Protein AF-A0A0Q0VGN4-F1 (afdb_monomer_lite)

Foldseek 3Di:
DDDPPPPCDPVNVVVVCVVVVVVVVVVVVVVVVQLVVLVVQLVLLAAKWKDKDDALDDDPPKDKTKMKIWGWHDADSQQKTKDKMWIWIKIWDDDPNDIDIDIPDTDMWIKIKGKGDDDDDDDDADLPDQVRFDKIKIKMFTFPDDPDPPPDDDRLVGGQFMWIWIARRSPQKIKTATDDGSHPVPSRDDRIDMIHGADPDPPGNCVVCCVVTVVPPD

Sequence (218 aa):
MTMCNLNISLEDISNTISICTPFILLIWFYYSQKQSLSKIYYNQIDGIYAGYTIPTTPEEGRFTKAGMIFNVRDTDDNGYFKGELEYVEIRHWTNNHQIYSERIIEAQYMFLGNVRFELSLDKTRHPFKQGENRVYTGILSIVDRLDFQFEEFKIEDYSSAEYKITHFREMQVMKFELIKKHRPEFALLPNSFTLYKSIGFDFEPYTSVKSDLFPNLS

pLDDT: mean 80.62, std 12.6, range [37.66, 95.75]

Secondary structure (DSSP, 8-state):
---------HHHHHHHHHHHHHHHHHHHHHHHHHHHHHHHHHTTT-EEEEEEE--SSPPTTSEEEEEEEEEEEEE-TTSEEEEEEEEEEEEEEEETTEEEEEEEEEEEEEEEEEE----PPP----TT-GGGS-EEEEEEEEES-S---TTT--GGGTEEEEEEEEEETTTTEEEEEEEEES-TT-TTS-SEEEEEE--SSSS-HHHHHHHHH-TT--

Structure (mmCIF, N/CA/C/O backbone):
data_AF-A0A0Q0VGN4-F1
#
_entry.id   AF-A0A0Q0VGN4-F1
#
loop_
_atom_site.group_PDB
_atom_site.id
_atom_site.type_symbol
_atom_site.label_atom_id
_atom_site.label_alt_id
_atom_site.label_comp_id
_atom_site.label_asym_id
_atom_site.label_entity_id
_atom_site.label_seq_id
_atom_site.pdbx_PDB_ins_code
_atom_site.Cartn_x
_atom_site.Cartn_y
_atom_site.Cartn_z
_atom_site.occupancy
_atom_site.B_iso_or_equiv
_atom_site.auth_seq_id
_atom_site.auth_comp_id
_atom_site.auth_asym_id
_atom_site.auth_atom_id
_atom_site.pdbx_PDB_model_num
ATOM 1 N N . MET A 1 1 ? 9.856 14.069 -67.058 1.00 40.16 1 MET A N 1
ATOM 2 C CA . MET A 1 1 ? 9.663 13.297 -65.813 1.00 40.16 1 MET A CA 1
ATOM 3 C C . MET A 1 1 ? 10.767 12.260 -65.734 1.00 40.16 1 MET A C 1
ATOM 5 O O . MET A 1 1 ? 10.665 11.212 -66.353 1.00 40.16 1 MET A O 1
ATOM 9 N N . THR A 1 2 ? 11.866 12.587 -65.068 1.00 38.72 2 THR A N 1
ATOM 10 C CA . THR A 1 2 ? 12.924 11.626 -64.752 1.00 38.72 2 THR A CA 1
ATOM 11 C C . THR A 1 2 ? 12.486 10.853 -63.513 1.00 38.72 2 THR A C 1
ATOM 13 O O . THR A 1 2 ? 12.461 11.405 -62.417 1.00 38.72 2 THR A O 1
ATOM 16 N N . MET A 1 3 ? 12.088 9.590 -63.687 1.00 48.53 3 MET A N 1
ATOM 17 C CA . MET A 1 3 ? 12.052 8.654 -62.566 1.00 48.53 3 MET A CA 1
ATOM 18 C C . MET A 1 3 ? 13.501 8.388 -62.154 1.00 48.53 3 MET A C 1
ATOM 20 O O . MET A 1 3 ? 14.257 7.780 -62.910 1.00 48.53 3 MET A O 1
ATOM 24 N N . CYS A 1 4 ? 13.897 8.854 -60.971 1.00 51.84 4 CYS A N 1
ATOM 25 C CA . CYS A 1 4 ? 15.071 8.311 -60.301 1.00 51.84 4 CYS A CA 1
ATOM 26 C C . CYS A 1 4 ? 14.773 6.848 -59.958 1.00 51.84 4 CYS A C 1
ATOM 28 O O . CYS A 1 4 ? 14.075 6.572 -58.985 1.00 51.84 4 CYS A O 1
ATOM 30 N N . ASN A 1 5 ? 15.296 5.913 -60.752 1.00 52.03 5 ASN A N 1
ATOM 31 C CA . ASN A 1 5 ? 15.430 4.532 -60.308 1.00 52.03 5 ASN A CA 1
ATOM 32 C C . ASN A 1 5 ? 16.500 4.514 -59.213 1.00 52.03 5 ASN A C 1
ATOM 34 O O . ASN A 1 5 ? 17.695 4.599 -59.494 1.00 52.03 5 ASN A O 1
ATOM 38 N N . LEU A 1 6 ? 16.054 4.455 -57.960 1.00 56.75 6 LEU A N 1
ATOM 39 C CA . LEU A 1 6 ? 16.889 4.114 -56.815 1.00 56.75 6 LEU A CA 1
ATOM 40 C C . LEU A 1 6 ? 17.375 2.670 -57.008 1.00 56.75 6 LEU A C 1
ATOM 42 O O . LEU A 1 6 ? 16.715 1.718 -56.599 1.00 56.75 6 LEU A O 1
ATOM 46 N N . ASN A 1 7 ? 18.518 2.504 -57.673 1.00 64.38 7 ASN A N 1
ATOM 47 C CA . ASN A 1 7 ? 19.247 1.242 -57.676 1.00 64.38 7 ASN A CA 1
ATOM 48 C C . ASN A 1 7 ? 19.927 1.099 -56.313 1.00 64.38 7 ASN A C 1
ATOM 50 O O . ASN A 1 7 ? 21.068 1.513 -56.136 1.00 64.38 7 ASN A O 1
ATOM 54 N N . ILE A 1 8 ? 19.192 0.555 -55.345 1.00 73.69 8 ILE A N 1
ATOM 55 C CA . ILE A 1 8 ? 19.746 0.160 -54.050 1.00 73.69 8 ILE A CA 1
ATOM 56 C C . ILE A 1 8 ? 20.687 -1.020 -54.306 1.00 73.69 8 ILE A C 1
ATOM 58 O O . ILE A 1 8 ? 20.250 -2.073 -54.779 1.00 73.69 8 ILE A O 1
ATOM 62 N N . SER A 1 9 ? 21.977 -0.843 -54.029 1.00 80.25 9 SER A N 1
ATOM 63 C CA . SER A 1 9 ? 22.953 -1.921 -54.164 1.00 80.25 9 SER A CA 1
ATOM 64 C C . SER A 1 9 ? 22.901 -2.866 -52.955 1.00 80.25 9 SER A C 1
ATOM 66 O O . SER A 1 9 ? 22.439 -2.510 -51.870 1.00 80.25 9 SER A O 1
ATOM 68 N N . LEU A 1 10 ? 23.403 -4.093 -53.122 1.00 77.25 10 LEU A N 1
ATOM 69 C CA . LEU A 1 10 ? 23.583 -5.040 -52.010 1.00 77.25 10 LEU A CA 1
ATOM 70 C C . LEU A 1 10 ? 24.479 -4.467 -50.898 1.00 77.25 10 LEU A C 1
ATOM 72 O O . LEU A 1 10 ? 24.278 -4.774 -49.723 1.00 77.25 10 LEU A O 1
ATOM 76 N N . GLU A 1 11 ? 25.435 -3.613 -51.264 1.00 82.19 11 GLU A N 1
ATOM 77 C CA . GLU A 1 11 ? 26.325 -2.918 -50.334 1.00 82.19 11 GLU A CA 1
ATOM 78 C C . GLU A 1 11 ? 25.555 -1.920 -49.456 1.00 82.19 11 GLU A C 1
ATOM 80 O O . GLU A 1 11 ? 25.730 -1.912 -48.237 1.00 82.19 11 GLU A O 1
ATOM 85 N N . ASP A 1 12 ? 24.620 -1.163 -50.039 1.00 82.50 12 ASP A N 1
ATOM 86 C CA . ASP A 1 12 ? 23.775 -0.212 -49.302 1.00 82.50 12 ASP A CA 1
ATOM 87 C C . ASP A 1 12 ? 22.878 -0.919 -48.273 1.00 82.50 12 ASP A C 1
ATOM 89 O O . ASP A 1 12 ? 22.717 -0.452 -47.140 1.00 82.50 12 ASP A O 1
ATOM 93 N N . ILE A 1 13 ? 22.332 -2.086 -48.635 1.00 82.94 13 ILE A N 1
ATOM 94 C CA . ILE A 1 13 ? 21.527 -2.922 -47.729 1.00 82.94 13 ILE A CA 1
ATOM 95 C C . ILE A 1 13 ? 22.400 -3.461 -46.589 1.00 82.94 13 ILE A C 1
ATOM 97 O O . ILE A 1 13 ? 22.009 -3.376 -45.424 1.00 82.94 13 ILE A O 1
ATOM 101 N N . SER A 1 14 ? 23.594 -3.972 -46.903 1.00 84.69 14 SER A N 1
ATOM 102 C CA . SER A 1 14 ? 24.541 -4.500 -45.912 1.00 84.69 14 SER A CA 1
ATOM 103 C C . SER A 1 14 ? 24.994 -3.428 -44.914 1.00 84.69 14 SER A C 1
ATOM 105 O O . SER A 1 14 ? 25.011 -3.670 -43.703 1.00 84.69 14 SER A O 1
ATOM 107 N N . ASN A 1 15 ? 25.303 -2.223 -45.398 1.00 85.12 15 ASN A N 1
ATOM 108 C CA . ASN A 1 15 ? 25.670 -1.083 -44.556 1.00 85.12 15 ASN A CA 1
ATOM 109 C C . ASN A 1 15 ? 24.501 -0.648 -43.663 1.00 85.12 15 ASN A C 1
ATOM 111 O O . ASN A 1 15 ? 24.689 -0.417 -42.468 1.00 85.12 15 ASN A O 1
ATOM 115 N N . THR A 1 16 ? 23.282 -0.617 -44.207 1.00 85.88 16 THR A N 1
ATOM 116 C CA . THR A 1 16 ? 22.074 -0.289 -43.435 1.00 85.88 16 THR A CA 1
ATOM 117 C C . THR A 1 16 ? 21.826 -1.310 -42.328 1.00 85.88 16 THR A C 1
ATOM 119 O O . THR A 1 16 ? 21.614 -0.919 -41.184 1.00 85.88 16 THR A O 1
ATOM 122 N N . ILE A 1 17 ? 21.922 -2.612 -42.620 1.00 87.62 17 ILE A N 1
ATOM 123 C CA . ILE A 1 17 ? 21.801 -3.668 -41.602 1.00 87.62 17 ILE A CA 1
ATOM 124 C C . ILE A 1 17 ? 22.892 -3.501 -40.539 1.00 87.62 17 ILE A C 1
ATOM 126 O O . ILE A 1 17 ? 22.581 -3.478 -39.353 1.00 87.62 17 ILE A O 1
ATOM 130 N N . SER A 1 18 ? 24.145 -3.291 -40.946 1.00 85.12 18 SER A N 1
ATOM 131 C CA . SER A 1 18 ? 25.280 -3.140 -40.023 1.00 85.12 18 SER A CA 1
ATOM 132 C C . SER A 1 18 ? 25.127 -1.954 -39.064 1.00 85.12 18 SER A C 1
ATOM 134 O O . SER A 1 18 ? 25.585 -2.032 -37.925 1.00 85.12 18 SER A O 1
ATOM 136 N N . ILE A 1 19 ? 24.456 -0.878 -39.490 1.00 87.38 19 ILE A N 1
ATOM 137 C CA . ILE A 1 19 ? 24.137 0.278 -38.640 1.00 87.38 19 ILE A CA 1
ATOM 138 C C . ILE A 1 19 ? 22.877 0.013 -37.807 1.00 87.38 19 ILE A C 1
ATOM 140 O O . ILE A 1 19 ? 22.871 0.275 -36.608 1.00 87.38 19 ILE A O 1
ATOM 144 N N . CYS A 1 20 ? 21.807 -0.521 -38.398 1.00 89.81 20 CYS A N 1
ATOM 145 C CA . CYS A 1 20 ? 20.538 -0.745 -37.703 1.00 89.81 20 CYS A CA 1
ATOM 146 C C . CYS A 1 20 ? 20.636 -1.825 -36.620 1.00 89.81 20 CYS A C 1
ATOM 148 O O . CYS A 1 20 ? 20.019 -1.679 -35.566 1.00 89.81 20 CYS A O 1
ATOM 150 N N . THR A 1 21 ? 21.413 -2.886 -36.838 1.00 90.25 21 THR A N 1
ATOM 151 C CA . THR A 1 21 ? 21.571 -3.991 -35.884 1.00 90.25 21 THR A CA 1
ATOM 152 C C . THR A 1 21 ? 22.024 -3.525 -34.493 1.00 90.25 21 THR A C 1
ATOM 154 O O . THR A 1 21 ? 21.330 -3.860 -33.533 1.00 90.25 21 THR A O 1
ATOM 157 N N . PRO A 1 22 ? 23.105 -2.738 -34.313 1.00 90.31 22 PRO A N 1
ATOM 158 C CA . PRO A 1 22 ? 23.495 -2.259 -32.988 1.00 90.31 22 PRO A CA 1
ATOM 159 C C . PRO A 1 22 ? 22.445 -1.342 -32.347 1.00 90.31 22 PRO A C 1
ATOM 161 O O . PRO A 1 22 ? 22.243 -1.435 -31.139 1.00 90.31 22 PRO A O 1
ATOM 164 N N . PHE A 1 23 ? 21.717 -0.522 -33.116 1.00 88.81 23 PHE A N 1
ATOM 165 C CA . PHE A 1 23 ? 20.607 0.272 -32.567 1.00 88.81 23 PHE A CA 1
ATOM 166 C C . PHE A 1 23 ? 19.454 -0.606 -32.072 1.00 88.81 23 PHE A C 1
ATOM 168 O O . PHE A 1 23 ? 18.962 -0.405 -30.962 1.00 88.81 23 PHE A O 1
ATOM 175 N N . ILE A 1 24 ? 19.050 -1.607 -32.858 1.00 88.38 24 ILE A N 1
ATOM 176 C CA . ILE A 1 24 ? 18.007 -2.565 -32.471 1.00 88.38 24 ILE A CA 1
ATOM 177 C C . ILE A 1 24 ? 18.444 -3.348 -31.231 1.00 88.38 24 ILE A C 1
ATOM 179 O O . ILE A 1 24 ? 17.652 -3.505 -30.305 1.00 88.38 24 ILE A O 1
ATOM 183 N N . LEU A 1 25 ? 19.703 -3.789 -31.175 1.00 90.06 25 LEU A N 1
ATOM 184 C CA . LEU A 1 25 ? 20.251 -4.484 -30.012 1.00 90.06 25 LEU A CA 1
ATOM 185 C C . LEU A 1 25 ? 20.279 -3.582 -28.777 1.00 90.06 25 LEU A C 1
ATOM 187 O O . LEU A 1 25 ? 19.875 -4.033 -27.713 1.00 90.06 25 LEU A O 1
ATOM 191 N N . LEU A 1 26 ? 20.689 -2.315 -28.895 1.00 88.56 26 LEU A N 1
ATOM 192 C CA . LEU A 1 26 ? 20.662 -1.358 -27.781 1.00 88.56 26 LEU A CA 1
ATOM 193 C C . LEU A 1 26 ? 19.245 -1.164 -27.234 1.00 88.56 26 LEU A C 1
ATOM 195 O O . LEU A 1 26 ? 19.041 -1.219 -26.021 1.00 88.56 26 LEU A O 1
ATOM 199 N N . ILE A 1 27 ? 18.266 -0.988 -28.125 1.00 85.56 27 ILE A N 1
ATOM 200 C CA . ILE A 1 27 ? 16.851 -0.882 -27.760 1.00 85.56 27 ILE A CA 1
ATOM 201 C C . ILE A 1 27 ? 16.397 -2.169 -27.062 1.00 85.56 27 ILE A C 1
ATOM 203 O O . ILE A 1 27 ? 15.825 -2.116 -25.973 1.00 85.56 27 ILE A O 1
ATOM 207 N N . TRP A 1 28 ? 16.693 -3.329 -27.647 1.00 87.31 28 TRP A N 1
ATOM 208 C CA . TRP A 1 28 ? 16.312 -4.624 -27.094 1.00 87.31 28 TRP A CA 1
ATOM 209 C C . TRP A 1 28 ? 16.940 -4.878 -25.719 1.00 87.31 28 TRP A C 1
ATOM 211 O O . TRP A 1 28 ? 16.227 -5.256 -24.792 1.00 87.31 28 TRP A O 1
ATOM 221 N N . PHE A 1 29 ? 18.234 -4.598 -25.542 1.00 84.69 29 PHE A N 1
ATOM 222 C CA . PHE A 1 29 ? 18.913 -4.712 -24.251 1.00 84.69 29 PHE A CA 1
ATOM 223 C C . PHE A 1 29 ? 18.304 -3.775 -23.208 1.00 84.69 29 PHE A C 1
ATOM 225 O O . PHE A 1 29 ? 18.077 -4.201 -22.077 1.00 84.69 29 PHE A O 1
ATOM 232 N N . TYR A 1 30 ? 17.993 -2.530 -23.580 1.00 82.25 30 TYR A N 1
ATOM 233 C CA . TYR A 1 30 ? 17.343 -1.579 -22.681 1.00 82.25 30 TYR A CA 1
ATOM 234 C C . TYR A 1 30 ? 15.972 -2.086 -22.208 1.00 82.25 30 TYR A C 1
ATOM 236 O O . TYR A 1 30 ? 15.707 -2.117 -21.004 1.00 82.25 30 TYR A O 1
ATOM 244 N N . TYR A 1 31 ? 15.113 -2.537 -23.128 1.00 80.50 31 TYR A N 1
ATOM 245 C CA . TYR A 1 31 ? 13.790 -3.062 -22.775 1.00 80.50 31 TYR A CA 1
ATOM 246 C C . TYR A 1 31 ? 13.867 -4.385 -22.007 1.00 80.50 31 TYR A C 1
ATOM 248 O O . TYR A 1 31 ? 13.141 -4.554 -21.030 1.00 80.50 31 TYR A O 1
ATOM 256 N N . SER A 1 32 ? 14.779 -5.282 -22.385 1.00 79.56 32 SER A N 1
ATOM 257 C CA . SER A 1 32 ? 15.008 -6.555 -21.696 1.00 79.56 32 SER A CA 1
ATOM 258 C C . SER A 1 32 ? 15.479 -6.340 -20.253 1.00 79.56 32 SER A C 1
ATOM 260 O O . SER A 1 32 ? 14.924 -6.924 -19.319 1.00 79.56 32 SER A O 1
ATOM 262 N N . GLN A 1 33 ? 16.439 -5.432 -20.037 1.00 78.50 33 GLN A N 1
ATOM 263 C CA . GLN A 1 33 ? 16.880 -5.069 -18.689 1.00 78.50 33 GLN A CA 1
ATOM 264 C C . GLN A 1 33 ? 15.763 -4.407 -17.889 1.00 78.50 33 GLN A C 1
ATOM 266 O O . GLN A 1 33 ? 15.555 -4.766 -16.730 1.00 78.50 33 GLN A O 1
ATOM 271 N N . LYS A 1 34 ? 15.021 -3.472 -18.496 1.00 78.81 34 LYS A N 1
ATOM 272 C CA . LYS A 1 34 ? 13.894 -2.811 -17.834 1.00 78.81 34 LYS A CA 1
ATOM 273 C C . LYS A 1 34 ? 12.840 -3.823 -17.387 1.00 78.81 34 LYS A C 1
ATOM 275 O O . LYS A 1 34 ? 12.420 -3.744 -16.241 1.00 78.81 34 LYS A O 1
ATOM 280 N N . GLN A 1 35 ? 12.467 -4.769 -18.248 1.00 76.94 35 GLN A N 1
ATOM 281 C CA . GLN A 1 35 ? 11.480 -5.810 -17.950 1.00 76.94 35 GLN A CA 1
ATOM 282 C C . GLN A 1 35 ? 11.951 -6.755 -16.836 1.00 76.94 35 GLN A C 1
ATOM 284 O O . GLN A 1 35 ? 11.193 -7.077 -15.924 1.00 76.94 35 GLN A O 1
ATOM 289 N N . SER A 1 36 ? 13.217 -7.178 -16.875 1.00 77.44 36 SER A N 1
ATOM 290 C CA . SER A 1 36 ? 13.789 -8.027 -15.824 1.00 77.44 36 SER A CA 1
ATOM 291 C C . SER A 1 36 ? 13.819 -7.305 -14.470 1.00 77.44 36 SER A C 1
ATOM 293 O O . SER A 1 36 ? 13.378 -7.838 -13.451 1.00 77.44 36 SER A O 1
ATOM 295 N N . LEU A 1 37 ? 14.269 -6.047 -14.458 1.00 77.50 37 LEU A N 1
ATOM 296 C CA . LEU A 1 37 ? 14.360 -5.245 -13.239 1.00 77.50 37 LEU A CA 1
ATOM 297 C C . LEU A 1 37 ? 12.989 -4.832 -12.692 1.00 77.50 37 LEU A C 1
ATOM 299 O O . LEU A 1 37 ? 12.826 -4.809 -11.470 1.00 77.50 37 LEU A O 1
ATOM 303 N N . SER A 1 38 ? 12.015 -4.538 -13.560 1.00 77.19 38 SER A N 1
ATOM 304 C CA . SER A 1 38 ? 10.645 -4.228 -13.142 1.00 77.19 38 SER A CA 1
ATOM 305 C C . SER A 1 38 ? 9.987 -5.440 -12.501 1.00 77.19 38 SER A C 1
ATOM 307 O O . SER A 1 38 ? 9.430 -5.308 -11.419 1.00 77.19 38 SER A O 1
ATOM 309 N N . LYS A 1 39 ? 10.145 -6.633 -13.084 1.00 78.31 39 LYS A N 1
ATOM 310 C CA . LYS A 1 39 ? 9.634 -7.882 -12.508 1.00 78.31 39 LYS A CA 1
ATOM 311 C C . LYS A 1 39 ? 10.216 -8.164 -11.123 1.00 78.31 39 LYS A C 1
ATOM 313 O O . LYS A 1 39 ? 9.479 -8.422 -10.177 1.00 78.31 39 LYS A O 1
ATOM 318 N N . ILE A 1 40 ? 11.538 -8.040 -10.973 1.00 80.75 40 ILE A N 1
ATOM 319 C CA . ILE A 1 40 ? 12.200 -8.190 -9.665 1.00 80.75 40 ILE A CA 1
ATOM 320 C C . ILE A 1 40 ? 11.658 -7.172 -8.657 1.00 80.75 40 ILE A C 1
ATOM 322 O O . ILE A 1 40 ? 11.529 -7.489 -7.478 1.00 80.75 40 ILE A O 1
ATOM 326 N N . TYR A 1 41 ? 11.374 -5.946 -9.094 1.00 83.50 41 TYR A N 1
ATOM 327 C CA . TYR A 1 41 ? 10.796 -4.921 -8.235 1.00 83.50 41 TYR A CA 1
ATOM 328 C C . TYR A 1 41 ? 9.350 -5.235 -7.832 1.00 83.50 41 TYR A C 1
ATOM 330 O O . TYR A 1 41 ? 9.038 -5.168 -6.646 1.00 83.50 41 TYR A O 1
ATOM 338 N N . TYR A 1 42 ? 8.486 -5.586 -8.781 1.00 86.00 42 TYR A N 1
ATOM 339 C CA . TYR A 1 42 ? 7.072 -5.849 -8.527 1.00 86.00 42 TYR A CA 1
ATOM 340 C C . TYR A 1 42 ? 6.864 -7.064 -7.620 1.00 86.00 42 TYR A C 1
ATOM 342 O O . TYR A 1 42 ? 6.103 -6.970 -6.665 1.00 86.00 42 TYR A O 1
ATOM 350 N N . ASN A 1 43 ? 7.683 -8.110 -7.762 1.00 81.00 43 ASN A N 1
ATOM 351 C CA . ASN A 1 43 ? 7.705 -9.233 -6.816 1.00 81.00 43 ASN A CA 1
ATOM 352 C C . ASN A 1 43 ? 8.044 -8.811 -5.367 1.00 81.00 43 ASN A C 1
ATOM 354 O O . ASN A 1 43 ? 7.802 -9.558 -4.424 1.00 81.00 43 ASN A O 1
ATOM 358 N N . GLN A 1 44 ? 8.657 -7.637 -5.158 1.00 83.38 44 GLN A N 1
ATOM 359 C CA . GLN A 1 44 ? 8.934 -7.102 -3.819 1.00 83.38 44 GLN A CA 1
ATOM 360 C C . GLN A 1 44 ? 7.771 -6.286 -3.244 1.00 83.38 44 GLN A C 1
ATOM 362 O O . GLN A 1 44 ? 7.849 -5.906 -2.076 1.00 83.38 44 GLN A O 1
ATOM 367 N N . ILE A 1 45 ? 6.720 -6.008 -4.014 1.00 87.81 45 ILE A N 1
ATOM 368 C CA . ILE A 1 45 ? 5.487 -5.376 -3.524 1.00 87.81 45 ILE A CA 1
ATOM 369 C C . ILE A 1 45 ? 4.604 -6.415 -2.826 1.00 87.81 45 ILE A C 1
ATOM 371 O O . ILE A 1 45 ? 3.974 -6.089 -1.828 1.00 87.81 45 ILE A O 1
ATOM 375 N N . ASP A 1 46 ? 4.611 -7.667 -3.280 1.00 89.94 46 ASP A N 1
ATOM 376 C CA . ASP A 1 46 ? 3.777 -8.718 -2.692 1.00 89.94 46 ASP A CA 1
ATOM 377 C C . ASP A 1 46 ? 4.109 -8.971 -1.219 1.00 89.94 46 ASP A C 1
ATOM 379 O O . ASP A 1 46 ? 5.280 -9.011 -0.815 1.00 89.94 46 ASP A O 1
ATOM 383 N N . GLY A 1 47 ? 3.068 -9.159 -0.410 1.00 91.06 47 GLY A N 1
ATOM 384 C CA . GLY A 1 47 ? 3.183 -9.442 1.013 1.00 91.06 47 GLY A CA 1
ATOM 385 C C . GLY A 1 47 ? 2.204 -8.661 1.880 1.00 91.06 47 GLY A C 1
ATOM 386 O O . GLY A 1 47 ? 1.322 -7.940 1.411 1.00 91.06 47 GLY A O 1
ATOM 387 N N . ILE A 1 48 ? 2.383 -8.824 3.188 1.00 92.31 48 ILE A N 1
ATOM 388 C CA . ILE A 1 48 ? 1.533 -8.214 4.205 1.00 92.31 48 ILE A CA 1
ATOM 389 C C . ILE A 1 48 ? 2.184 -6.921 4.682 1.00 92.31 48 ILE A C 1
ATOM 391 O O . ILE A 1 48 ? 3.361 -6.901 5.032 1.00 92.31 48 ILE A O 1
ATOM 395 N N . TYR A 1 49 ? 1.407 -5.853 4.734 1.00 93.69 49 TYR A N 1
ATOM 396 C CA . TYR A 1 49 ? 1.763 -4.568 5.306 1.00 93.69 49 TYR A CA 1
ATOM 397 C C . TYR A 1 49 ? 0.825 -4.280 6.467 1.00 93.69 49 TYR A C 1
ATOM 399 O O . TYR A 1 49 ? -0.356 -4.608 6.414 1.00 93.69 49 TYR A O 1
ATOM 407 N N . ALA A 1 50 ? 1.326 -3.642 7.513 1.00 94.19 50 ALA A N 1
ATOM 408 C CA . ALA A 1 50 ? 0.490 -3.238 8.630 1.00 94.19 50 ALA A CA 1
ATOM 409 C C . ALA A 1 50 ? 0.964 -1.918 9.226 1.00 94.19 50 ALA A C 1
ATOM 411 O O . ALA A 1 50 ? 2.115 -1.505 9.055 1.00 94.19 50 ALA A O 1
ATOM 412 N N . GLY A 1 51 ? 0.063 -1.240 9.920 1.00 93.62 51 GLY A N 1
ATOM 413 C CA . GLY A 1 51 ? 0.385 -0.001 10.607 1.00 93.62 51 GLY A CA 1
ATOM 414 C C . GLY A 1 51 ? -0.766 0.496 11.462 1.00 93.62 51 GLY A C 1
ATOM 415 O O . GLY A 1 51 ? -1.936 0.249 11.168 1.00 93.62 51 GLY A O 1
ATOM 416 N N . TYR A 1 52 ? -0.418 1.220 12.521 1.00 92.06 52 TYR A N 1
ATOM 417 C CA . TYR A 1 52 ? -1.378 2.037 13.248 1.00 92.06 52 TYR A CA 1
ATOM 418 C C . TYR A 1 52 ? -1.681 3.302 12.450 1.00 92.06 52 TYR A C 1
ATOM 420 O O . TYR A 1 52 ? -0.834 3.817 11.716 1.00 92.06 52 TYR A O 1
ATOM 428 N N . THR A 1 53 ? -2.889 3.819 12.613 1.00 91.12 53 THR A N 1
ATOM 429 C CA . THR A 1 53 ? -3.337 5.025 11.921 1.00 91.12 53 THR A CA 1
ATOM 430 C C . THR A 1 53 ? -4.128 5.929 12.855 1.00 91.12 53 THR A C 1
ATOM 432 O O . THR A 1 53 ? -4.462 5.555 13.980 1.00 91.12 53 THR A O 1
ATOM 435 N N . ILE A 1 54 ? -4.404 7.141 12.388 1.00 87.31 54 ILE A N 1
ATOM 436 C CA . ILE A 1 54 ? -5.273 8.076 13.091 1.00 87.31 54 ILE A CA 1
ATOM 437 C C . ILE A 1 54 ? -6.719 7.571 12.934 1.00 87.31 54 ILE A C 1
ATOM 439 O O . ILE A 1 54 ? -7.140 7.327 11.800 1.00 87.31 54 ILE A O 1
ATOM 443 N N . PRO A 1 55 ? -7.474 7.394 14.033 1.00 85.00 55 PRO A N 1
ATOM 444 C CA . PRO A 1 55 ? -8.881 7.010 13.967 1.00 85.00 55 PRO A CA 1
ATOM 445 C C . PRO A 1 55 ? -9.712 8.020 13.169 1.00 85.00 55 PRO A C 1
ATOM 447 O O . PRO A 1 55 ? -9.496 9.230 13.271 1.00 85.00 55 PRO A O 1
ATOM 450 N N . THR A 1 56 ? -10.690 7.534 12.410 1.00 83.62 56 THR A N 1
ATOM 451 C CA . THR A 1 56 ? -11.682 8.369 11.717 1.00 83.62 56 THR A CA 1
ATOM 452 C C . THR A 1 56 ? -12.775 8.871 12.657 1.00 83.62 56 THR A C 1
ATOM 454 O O . THR A 1 56 ? -13.385 9.903 12.376 1.00 83.62 56 THR A O 1
ATOM 457 N N . THR A 1 57 ? -12.966 8.205 13.804 1.00 78.88 57 THR A N 1
ATOM 458 C CA . THR A 1 57 ? -13.940 8.587 14.839 1.00 78.88 57 THR A CA 1
ATOM 459 C C . THR A 1 57 ? -13.281 8.979 16.177 1.00 78.88 57 THR A C 1
ATOM 461 O O . THR A 1 57 ? -13.476 8.315 17.200 1.00 78.88 57 THR A O 1
ATOM 464 N N . PRO A 1 58 ? -12.466 10.054 16.225 1.00 67.81 58 PRO A N 1
ATOM 465 C CA . PRO A 1 58 ? -11.885 10.510 17.484 1.00 67.81 58 PRO A CA 1
ATOM 466 C C . PRO A 1 58 ? -12.984 11.063 18.410 1.00 67.81 58 PRO A C 1
ATOM 468 O O . PRO A 1 58 ? -13.687 12.004 18.053 1.00 67.81 58 PRO A O 1
ATOM 471 N N . GLU A 1 59 ? -13.125 10.492 19.609 1.00 69.25 59 GLU A N 1
ATOM 472 C CA . GLU A 1 59 ? -14.006 11.012 20.666 1.00 69.25 59 GLU A CA 1
ATOM 473 C C . GLU A 1 59 ? -13.182 11.717 21.751 1.00 69.25 59 GLU A C 1
ATOM 475 O O . GLU A 1 59 ? -12.170 11.193 22.220 1.00 69.25 59 GLU A O 1
ATOM 480 N N . GLU A 1 60 ? -13.633 12.892 22.195 1.00 60.88 60 GLU A N 1
ATOM 481 C CA . GLU A 1 60 ? -13.008 13.603 23.314 1.00 60.88 60 GLU A CA 1
ATOM 482 C C . GLU A 1 60 ? -13.136 12.803 24.624 1.00 60.88 60 GLU A C 1
ATOM 484 O O . GLU A 1 60 ? -14.204 12.305 24.979 1.00 60.88 60 GLU A O 1
ATOM 489 N N . GLY A 1 61 ? -12.030 12.676 25.366 1.00 65.19 61 GLY A N 1
ATOM 490 C CA . GLY A 1 61 ? -12.001 12.020 26.680 1.00 65.19 61 GLY A CA 1
ATOM 491 C C . GLY A 1 61 ? -11.933 10.488 26.660 1.00 65.19 61 GLY A C 1
ATOM 492 O O . GLY A 1 61 ? -11.868 9.876 27.728 1.00 65.19 61 GLY A O 1
ATOM 493 N N . ARG A 1 62 ? -11.904 9.854 25.480 1.00 73.31 62 ARG A N 1
ATOM 494 C CA . ARG A 1 62 ? -11.684 8.408 25.321 1.00 73.31 62 ARG A CA 1
ATOM 495 C C . ARG A 1 62 ? -10.469 8.135 24.448 1.00 73.31 62 ARG A C 1
ATOM 497 O O . ARG A 1 62 ? -10.100 8.938 23.598 1.00 73.31 62 ARG A O 1
ATOM 504 N N . PHE A 1 63 ? -9.831 6.992 24.674 1.00 81.62 63 PHE A N 1
ATOM 5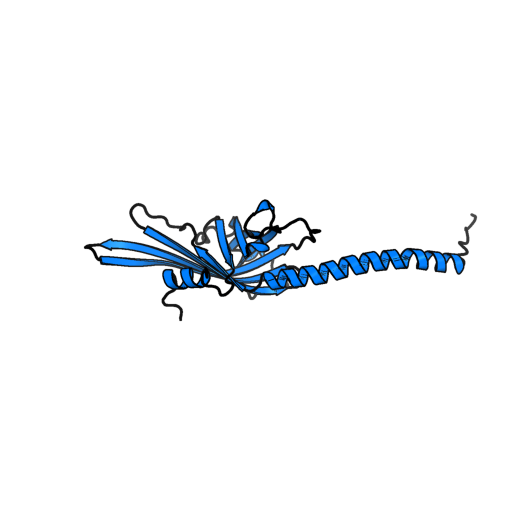05 C CA . PHE A 1 63 ? -8.660 6.595 23.906 1.00 81.62 63 PHE A CA 1
ATOM 506 C C . PHE A 1 63 ? -9.078 5.620 22.805 1.00 81.62 63 PHE A C 1
ATOM 508 O O . PHE A 1 63 ? -9.442 4.480 23.092 1.00 81.62 63 PHE A O 1
ATOM 515 N N . THR A 1 64 ? -9.030 6.069 21.551 1.00 86.25 64 THR A N 1
ATOM 516 C CA . THR A 1 64 ? -9.305 5.231 20.376 1.00 86.25 64 THR A CA 1
ATOM 517 C C . THR A 1 64 ? -7.991 4.836 19.708 1.00 86.25 64 THR A C 1
ATOM 519 O O . THR A 1 64 ? -7.183 5.700 19.363 1.00 86.25 64 THR A O 1
ATOM 522 N N . LYS A 1 65 ? -7.777 3.534 19.501 1.00 88.19 65 LYS A N 1
ATOM 523 C CA . LYS A 1 65 ? -6.705 3.005 18.647 1.00 88.19 65 LYS A CA 1
ATOM 524 C C . LYS A 1 65 ? -7.287 2.600 17.301 1.00 88.19 65 LYS A C 1
ATOM 526 O O . LYS A 1 65 ? -8.365 2.019 17.253 1.00 88.19 65 LYS A O 1
ATOM 531 N N . ALA A 1 66 ? -6.545 2.844 16.229 1.00 91.31 66 ALA A N 1
ATOM 532 C CA . ALA A 1 66 ? -6.902 2.381 14.898 1.00 91.31 66 ALA A CA 1
ATOM 533 C C . ALA A 1 66 ? -5.700 1.729 14.219 1.00 91.31 66 ALA A C 1
ATOM 535 O O . ALA A 1 66 ? -4.554 2.142 14.425 1.00 91.31 66 ALA A O 1
ATOM 536 N N . GLY A 1 67 ? -5.958 0.727 13.389 1.00 92.50 67 GLY A N 1
ATOM 537 C CA . GLY A 1 67 ? -4.904 0.035 12.665 1.00 92.50 67 GLY A CA 1
ATOM 538 C C . GLY A 1 67 ? -5.418 -0.744 11.474 1.00 92.50 67 GLY A C 1
ATOM 539 O O . GLY A 1 67 ? -6.617 -0.965 11.306 1.00 92.50 67 GLY A O 1
ATOM 540 N N . MET A 1 68 ? -4.468 -1.091 10.617 1.00 94.19 68 MET A N 1
ATOM 541 C CA . MET A 1 68 ? -4.717 -1.618 9.288 1.00 94.19 68 MET A CA 1
ATOM 542 C C . MET A 1 68 ? -3.801 -2.790 8.990 1.00 94.19 68 MET A C 1
ATOM 544 O O . MET A 1 68 ? -2.616 -2.755 9.336 1.00 94.19 68 MET A O 1
ATOM 548 N N . ILE A 1 69 ? -4.343 -3.770 8.276 1.00 93.31 69 ILE A N 1
ATOM 549 C CA . ILE A 1 69 ? -3.594 -4.875 7.683 1.00 93.31 69 ILE A CA 1
ATOM 550 C C . ILE A 1 69 ? -3.919 -4.893 6.194 1.00 93.31 69 ILE A C 1
ATOM 552 O O . ILE A 1 69 ? -5.072 -4.994 5.800 1.00 93.31 69 ILE A O 1
ATOM 556 N N . PHE A 1 70 ? -2.896 -4.783 5.363 1.00 93.62 70 PHE A N 1
ATOM 557 C CA . PHE A 1 70 ? -2.990 -4.705 3.915 1.00 93.62 70 PHE A CA 1
ATOM 558 C C . PHE A 1 70 ? -2.218 -5.862 3.305 1.00 93.62 70 PHE A C 1
ATOM 560 O O . P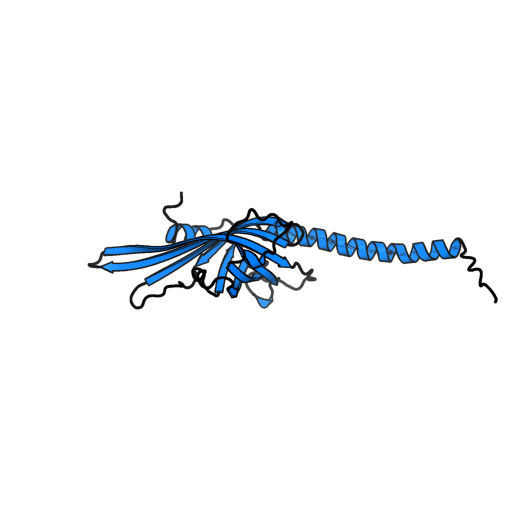HE A 1 70 ? -1.000 -5.946 3.435 1.00 93.62 70 PHE A O 1
ATOM 567 N N . ASN A 1 71 ? -2.924 -6.771 2.654 1.00 92.75 71 ASN A N 1
ATOM 568 C CA . ASN A 1 71 ? -2.351 -7.968 2.070 1.00 92.75 71 ASN A CA 1
ATOM 569 C C . ASN A 1 71 ? -2.355 -7.852 0.547 1.00 92.75 71 ASN A C 1
ATOM 571 O O . ASN A 1 71 ? -3.415 -7.952 -0.072 1.00 92.75 71 ASN A O 1
ATOM 575 N N . VAL A 1 72 ? -1.178 -7.656 -0.049 1.00 91.06 72 VAL A N 1
ATOM 576 C CA . VAL A 1 72 ? -0.984 -7.727 -1.501 1.00 91.06 72 VAL A CA 1
ATOM 577 C C . VAL A 1 72 ? -0.736 -9.179 -1.880 1.00 91.06 72 VAL A C 1
ATOM 579 O O . VAL A 1 72 ? 0.268 -9.765 -1.471 1.00 91.06 72 VAL A O 1
ATOM 582 N N . ARG A 1 73 ? -1.661 -9.753 -2.653 1.00 83.81 73 ARG A N 1
ATOM 583 C CA . ARG A 1 73 ? -1.634 -11.179 -3.006 1.00 83.81 73 ARG A CA 1
ATOM 584 C C . ARG A 1 73 ? -0.878 -11.468 -4.291 1.00 83.81 73 ARG A C 1
ATOM 586 O O . ARG A 1 73 ? -0.272 -12.527 -4.398 1.00 83.81 73 ARG A O 1
ATOM 593 N N . ASP A 1 74 ? -1.012 -10.578 -5.265 1.00 81.06 74 ASP A N 1
ATOM 594 C CA . ASP A 1 74 ? -0.530 -10.785 -6.623 1.00 81.06 74 ASP A CA 1
ATOM 595 C C . ASP A 1 74 ? -0.243 -9.429 -7.273 1.00 81.06 74 ASP A C 1
ATOM 597 O O . ASP A 1 74 ? -1.093 -8.526 -7.217 1.00 81.06 74 ASP A O 1
ATOM 601 N N . THR A 1 75 ? 0.934 -9.315 -7.885 1.00 86.62 75 THR A N 1
ATOM 602 C CA . THR A 1 75 ? 1.374 -8.169 -8.680 1.00 86.62 75 THR A CA 1
ATOM 603 C C . THR A 1 75 ? 1.812 -8.655 -10.059 1.00 86.62 75 THR A C 1
ATOM 605 O O . THR A 1 75 ? 2.647 -9.550 -10.181 1.00 86.62 75 THR A O 1
ATOM 608 N N . ASP A 1 76 ? 1.283 -8.042 -11.116 1.00 85.56 76 ASP A N 1
ATOM 609 C CA . ASP A 1 76 ? 1.649 -8.377 -12.489 1.00 85.56 76 ASP A CA 1
ATOM 610 C C . ASP A 1 76 ? 2.964 -7.707 -12.942 1.00 85.56 76 ASP A C 1
ATOM 612 O O . ASP A 1 76 ? 3.506 -6.796 -12.310 1.00 85.56 76 ASP A O 1
ATOM 616 N N . ASP A 1 77 ? 3.475 -8.129 -14.102 1.00 80.94 77 ASP A N 1
ATOM 617 C CA . ASP A 1 77 ? 4.712 -7.587 -14.685 1.00 80.94 77 ASP A CA 1
ATOM 618 C C . ASP A 1 77 ? 4.593 -6.097 -15.100 1.00 80.94 77 ASP A C 1
ATOM 620 O O . ASP A 1 77 ? 5.602 -5.467 -15.436 1.00 80.94 77 ASP A O 1
ATOM 624 N N . ASN A 1 78 ? 3.386 -5.520 -15.068 1.00 82.12 78 ASN A N 1
ATOM 625 C CA . ASN A 1 78 ? 3.106 -4.118 -15.378 1.00 82.12 78 ASN A CA 1
ATOM 626 C C . ASN A 1 78 ? 2.964 -3.244 -14.118 1.00 82.12 78 ASN A C 1
ATOM 628 O O . ASN A 1 78 ? 2.874 -2.020 -14.246 1.00 82.12 78 ASN A O 1
ATOM 632 N N . GLY A 1 79 ? 3.002 -3.841 -12.924 1.00 83.62 79 GLY A N 1
ATOM 633 C CA . GLY A 1 79 ? 2.881 -3.147 -11.647 1.00 83.62 79 GLY A CA 1
ATOM 634 C C . GLY A 1 79 ? 1.446 -2.945 -11.176 1.00 83.62 79 GLY A C 1
ATOM 635 O O . GLY A 1 79 ? 1.233 -2.144 -10.262 1.00 83.62 79 GLY A O 1
ATOM 636 N N . TYR A 1 80 ? 0.472 -3.631 -11.779 1.00 88.69 80 TYR A N 1
ATOM 637 C CA . TYR A 1 80 ? -0.875 -3.744 -11.232 1.00 88.69 80 TYR A CA 1
ATOM 638 C C . TYR A 1 80 ? -0.895 -4.802 -10.141 1.00 88.69 80 TYR A C 1
ATOM 640 O O . TYR A 1 80 ? -0.369 -5.894 -10.322 1.00 88.69 80 TYR A O 1
ATOM 648 N N . PHE A 1 81 ? -1.538 -4.497 -9.023 1.00 89.31 81 PHE A N 1
ATOM 649 C CA . PHE A 1 81 ? -1.629 -5.413 -7.897 1.00 89.31 81 PHE A CA 1
ATOM 650 C C . PHE A 1 81 ? -2.985 -5.331 -7.226 1.00 89.31 81 PHE A C 1
ATOM 652 O O . PHE A 1 81 ? -3.675 -4.312 -7.285 1.00 89.31 81 PHE A O 1
ATOM 659 N N . LYS A 1 82 ? -3.371 -6.420 -6.571 1.00 89.88 82 LYS A N 1
ATOM 660 C CA . LYS A 1 82 ? -4.662 -6.528 -5.891 1.00 89.88 82 LYS A CA 1
ATOM 661 C C . LYS A 1 82 ? -4.542 -7.269 -4.575 1.00 89.88 82 LYS A C 1
ATOM 663 O O . LYS A 1 82 ? -3.597 -8.027 -4.337 1.00 89.88 82 LYS A O 1
ATOM 668 N N . GLY A 1 83 ? -5.540 -7.072 -3.730 1.00 90.00 83 GLY A N 1
ATOM 669 C CA . GLY A 1 83 ? -5.556 -7.701 -2.428 1.00 90.00 83 GLY A CA 1
ATOM 670 C C . GLY A 1 83 ? -6.663 -7.193 -1.529 1.00 90.00 83 GLY A C 1
ATOM 671 O O . GLY A 1 83 ? -7.679 -6.678 -2.000 1.00 90.00 83 GLY A O 1
ATOM 672 N N . GLU A 1 84 ? -6.442 -7.369 -0.231 1.00 91.31 84 GLU A N 1
ATOM 673 C CA . GLU A 1 84 ? -7.411 -7.057 0.814 1.00 91.31 84 GLU A CA 1
ATOM 674 C C . GLU A 1 84 ? -6.812 -6.128 1.870 1.00 91.31 84 GLU A C 1
ATOM 676 O O . GLU A 1 84 ? -5.648 -6.261 2.251 1.00 91.31 84 GLU A O 1
ATOM 681 N N . LEU A 1 85 ? -7.617 -5.179 2.334 1.00 91.56 85 LEU A N 1
ATOM 682 C CA . LEU A 1 85 ? -7.298 -4.262 3.418 1.00 91.56 85 LEU A CA 1
ATOM 683 C C . LEU A 1 85 ? -8.315 -4.469 4.536 1.00 91.56 85 LEU A C 1
ATOM 685 O O . LEU A 1 85 ? -9.501 -4.227 4.343 1.00 91.56 85 LEU A O 1
ATOM 689 N N . GLU A 1 86 ? -7.848 -4.855 5.709 1.00 91.69 86 GLU A N 1
ATOM 690 C CA . GLU A 1 86 ? -8.636 -4.882 6.933 1.00 91.69 86 GLU A CA 1
ATOM 691 C C . GLU A 1 86 ? -8.362 -3.611 7.739 1.00 91.69 86 GLU A C 1
ATOM 693 O O . GLU A 1 86 ? -7.210 -3.197 7.903 1.00 91.69 86 GLU A O 1
ATOM 698 N N . TYR A 1 87 ? -9.425 -2.994 8.247 1.00 92.25 87 TYR A N 1
ATOM 699 C CA . TYR A 1 87 ? -9.373 -1.802 9.080 1.00 92.25 87 TYR A CA 1
ATOM 700 C C . TYR A 1 87 ? -10.196 -1.989 10.348 1.00 92.25 87 TYR A C 1
ATOM 702 O O . TYR A 1 87 ? -11.364 -2.377 10.281 1.00 92.25 87 TYR A O 1
ATOM 710 N N . VAL A 1 88 ? -9.592 -1.672 11.493 1.00 91.19 88 VAL A N 1
ATOM 711 C CA . VAL A 1 88 ? -10.255 -1.742 12.795 1.00 91.19 88 VAL A CA 1
ATOM 712 C C . VAL A 1 88 ? -9.989 -0.481 13.612 1.00 91.19 88 VAL A C 1
ATOM 714 O O . VAL A 1 88 ? -8.853 -0.007 13.698 1.00 91.19 88 VAL A O 1
ATOM 717 N N . GLU A 1 89 ? -11.040 0.009 14.271 1.00 91.19 89 GLU A N 1
ATOM 718 C CA . GLU A 1 89 ? -10.965 1.006 15.342 1.00 91.19 89 GLU A CA 1
ATOM 719 C C . GLU A 1 89 ? -11.486 0.411 16.656 1.00 91.19 89 GLU A C 1
ATOM 721 O O . GLU A 1 89 ? -12.609 -0.096 16.718 1.00 91.19 89 GLU A O 1
ATOM 726 N N . ILE A 1 90 ? -10.690 0.505 17.723 1.00 88.88 90 ILE A N 1
ATOM 727 C CA . ILE A 1 90 ? -11.051 0.064 19.074 1.00 88.88 90 ILE A CA 1
ATOM 728 C C . ILE A 1 90 ? -11.066 1.257 20.017 1.00 88.88 90 ILE A C 1
ATOM 730 O O . ILE A 1 90 ? -10.104 2.021 20.113 1.00 88.88 90 ILE A O 1
ATOM 734 N N . ARG A 1 91 ? -12.154 1.371 20.768 1.00 88.00 91 ARG A N 1
ATOM 735 C CA . ARG A 1 91 ? -12.323 2.316 21.863 1.00 88.00 91 ARG A CA 1
ATOM 736 C C . ARG A 1 91 ? -11.896 1.684 23.170 1.00 88.00 91 ARG A C 1
ATOM 738 O O . ARG A 1 91 ? -12.364 0.597 23.489 1.00 88.00 91 ARG A O 1
ATOM 745 N N . HIS A 1 92 ? -11.116 2.403 23.966 1.00 84.88 92 HIS A N 1
ATOM 746 C CA . HIS A 1 92 ? -10.821 2.049 25.348 1.00 84.88 92 HIS A CA 1
ATOM 747 C C . HIS A 1 92 ? -11.346 3.119 26.304 1.00 84.88 92 HIS A C 1
ATOM 749 O O . HIS A 1 92 ? -11.161 4.321 26.085 1.00 84.88 92 HIS A O 1
ATOM 755 N N . TRP A 1 93 ? -11.973 2.681 27.394 1.00 85.12 93 TRP A N 1
ATOM 756 C CA . TRP A 1 93 ? -12.338 3.557 28.504 1.00 85.12 93 TRP A CA 1
ATOM 757 C C . TRP A 1 93 ? -12.212 2.829 29.837 1.00 85.12 93 TRP A C 1
ATOM 759 O O . TRP A 1 93 ? -12.308 1.605 29.913 1.00 85.12 93 TRP A O 1
ATOM 769 N N . THR A 1 94 ? -12.017 3.601 30.900 1.00 82.00 94 THR A N 1
ATOM 770 C CA . THR A 1 94 ? -11.952 3.074 32.263 1.00 82.00 94 THR A CA 1
ATOM 771 C C . THR A 1 94 ? -13.226 3.454 33.000 1.00 82.00 94 THR A C 1
ATOM 773 O O . THR A 1 94 ? -13.591 4.628 33.040 1.00 82.00 94 THR A O 1
ATOM 776 N N . ASN A 1 95 ? -13.899 2.478 33.604 1.00 82.69 95 ASN A N 1
ATOM 777 C CA . ASN A 1 95 ? -15.022 2.710 34.509 1.00 82.69 95 ASN A CA 1
ATOM 778 C C . ASN A 1 95 ? -14.791 1.896 35.789 1.00 82.69 95 ASN A C 1
ATOM 780 O O . ASN A 1 95 ? -14.515 0.703 35.713 1.00 82.69 95 ASN A O 1
ATOM 784 N N . ASN A 1 96 ? -14.848 2.536 36.961 1.00 81.38 96 ASN A N 1
ATOM 785 C CA . ASN A 1 96 ? -14.627 1.893 38.265 1.00 81.38 96 ASN A CA 1
ATOM 786 C C . ASN A 1 96 ? -13.353 1.018 38.339 1.00 81.38 96 ASN A C 1
ATOM 788 O O . ASN A 1 96 ? -13.399 -0.106 38.830 1.00 81.38 96 ASN A O 1
ATOM 792 N N . HIS A 1 97 ? -12.213 1.530 37.857 1.00 79.94 97 HIS A N 1
ATOM 793 C CA . HIS A 1 97 ? -10.917 0.820 37.792 1.00 79.94 97 HIS A CA 1
ATOM 794 C C . HIS A 1 97 ? -10.881 -0.428 36.889 1.00 79.94 97 HIS A C 1
ATOM 796 O O . HIS A 1 97 ? -9.875 -1.134 36.863 1.00 79.94 97 HIS A O 1
ATOM 802 N N . GLN A 1 98 ? -11.932 -0.683 36.109 1.00 80.12 98 GLN A N 1
ATOM 803 C CA . GLN A 1 98 ? -11.943 -1.704 35.067 1.00 80.12 98 GLN A CA 1
ATOM 804 C C . GLN A 1 98 ? -11.742 -1.053 33.700 1.00 80.12 98 GLN A C 1
ATOM 806 O O . GLN A 1 98 ? -12.343 -0.018 33.400 1.00 80.12 98 GLN A O 1
ATOM 811 N N . ILE A 1 99 ? -10.881 -1.662 32.884 1.00 81.25 99 ILE A N 1
ATOM 812 C CA . ILE A 1 99 ? -10.627 -1.245 31.505 1.00 81.25 99 ILE A CA 1
ATOM 813 C C . ILE A 1 99 ? -11.611 -1.989 30.610 1.00 81.25 99 ILE A C 1
ATOM 815 O O . ILE A 1 99 ? -11.659 -3.217 30.614 1.00 81.25 99 ILE A O 1
ATOM 819 N N . TYR A 1 100 ? -12.373 -1.229 29.839 1.00 82.06 100 TYR A N 1
ATOM 820 C CA . TYR A 1 100 ? -13.298 -1.727 28.837 1.00 82.06 100 TYR A CA 1
ATOM 821 C C . TYR A 1 100 ? -12.744 -1.429 27.448 1.00 82.06 100 TYR A C 1
ATOM 823 O O . TYR A 1 100 ? -12.073 -0.413 27.237 1.00 82.06 100 TYR A O 1
ATOM 831 N N . SER A 1 101 ? -13.036 -2.318 26.504 1.00 83.62 101 SER A N 1
ATOM 832 C CA . SER A 1 101 ? -12.692 -2.155 25.097 1.00 83.62 101 SER A CA 1
ATOM 833 C C . SER A 1 101 ? -13.865 -2.538 24.203 1.00 83.62 101 SER A C 1
ATOM 835 O O . SER A 1 101 ? -14.461 -3.594 24.408 1.00 83.62 101 SER A O 1
ATOM 837 N N . GLU A 1 102 ? -14.150 -1.731 23.189 1.00 85.94 102 GLU A N 1
ATOM 838 C CA . GLU A 1 102 ? -15.213 -1.975 22.207 1.00 85.94 102 GLU A CA 1
ATOM 839 C C . GLU A 1 102 ? -14.693 -1.717 20.792 1.00 85.94 102 GLU A C 1
ATOM 841 O O . GLU A 1 102 ? -13.972 -0.745 20.565 1.00 85.94 102 GLU A O 1
ATOM 846 N N . ARG A 1 103 ? -15.063 -2.573 19.833 1.00 86.00 103 ARG A N 1
ATOM 847 C CA . ARG A 1 103 ? -14.800 -2.331 18.409 1.00 86.00 103 ARG A CA 1
ATOM 848 C C . ARG A 1 103 ? -15.841 -1.356 17.868 1.00 86.00 103 ARG A C 1
ATOM 850 O O . ARG A 1 103 ? -17.030 -1.651 17.914 1.00 86.00 103 ARG A O 1
ATOM 857 N N . ILE A 1 104 ? -15.385 -0.212 17.365 1.00 86.12 104 ILE A N 1
ATOM 858 C CA . ILE A 1 104 ? -16.246 0.819 16.768 1.00 86.12 104 ILE A CA 1
ATOM 859 C C . ILE A 1 104 ? -16.437 0.533 15.277 1.00 86.12 104 ILE A C 1
ATOM 861 O O . ILE A 1 104 ? -17.545 0.614 14.756 1.00 86.12 104 ILE A O 1
ATOM 865 N N . ILE A 1 105 ? -15.335 0.213 14.597 1.00 87.56 105 ILE A N 1
ATOM 866 C CA . ILE A 1 105 ? -15.295 -0.046 13.161 1.00 87.56 105 ILE A CA 1
ATOM 867 C C . ILE A 1 105 ? -14.537 -1.346 12.947 1.00 87.56 105 ILE A C 1
ATOM 869 O O . ILE A 1 105 ? -13.456 -1.537 13.503 1.00 87.56 105 ILE A O 1
ATOM 873 N N . GLU A 1 106 ? -15.106 -2.213 12.120 1.00 87.94 106 GLU A N 1
ATOM 874 C CA . GLU A 1 106 ? -14.458 -3.396 11.569 1.00 87.94 106 GLU A CA 1
ATOM 875 C C . GLU A 1 106 ? -14.891 -3.493 10.110 1.00 87.94 106 GLU A C 1
ATOM 877 O O . GLU A 1 106 ? -16.078 -3.634 9.809 1.00 87.94 106 GLU A O 1
ATOM 882 N N . ALA A 1 107 ? -13.937 -3.312 9.203 1.00 87.12 107 ALA A N 1
ATOM 883 C CA . ALA A 1 107 ? -14.212 -3.269 7.780 1.00 87.12 107 ALA A CA 1
ATOM 884 C C . ALA A 1 107 ? -13.116 -3.979 6.994 1.00 87.12 107 ALA A C 1
ATOM 886 O O . ALA A 1 107 ? -11.930 -3.862 7.304 1.00 87.12 107 ALA A O 1
ATOM 887 N N . GLN A 1 108 ? -13.529 -4.676 5.943 1.00 88.06 108 GLN A N 1
ATOM 888 C CA . GLN A 1 108 ? -12.640 -5.317 4.988 1.00 88.06 108 GLN A CA 1
ATOM 889 C C . GLN A 1 108 ? -12.929 -4.751 3.601 1.00 88.06 108 GLN A C 1
ATOM 891 O O . GLN A 1 108 ? -14.082 -4.653 3.181 1.00 88.06 108 GLN A O 1
ATOM 896 N N . TYR A 1 109 ? -11.870 -4.380 2.895 1.00 87.88 109 TYR A N 1
ATOM 897 C CA . TYR A 1 109 ? -11.926 -3.799 1.563 1.00 87.88 109 TYR A CA 1
ATOM 898 C C . TYR A 1 109 ? -11.121 -4.639 0.597 1.00 87.88 109 TYR A C 1
ATOM 900 O O . TYR A 1 109 ? -10.081 -5.189 0.955 1.00 87.88 109 TYR A O 1
ATOM 908 N N . MET A 1 110 ? -11.555 -4.653 -0.655 1.00 88.88 110 MET A N 1
ATOM 909 C CA . MET A 1 110 ? -10.722 -5.100 -1.759 1.00 88.88 110 MET A CA 1
ATOM 910 C C . MET A 1 110 ? -10.139 -3.882 -2.463 1.00 88.88 110 MET A C 1
ATOM 912 O O . MET A 1 110 ? -10.764 -2.821 -2.530 1.00 88.88 110 MET A O 1
ATOM 916 N N . PHE A 1 111 ? -8.928 -4.022 -2.986 1.00 88.00 111 PHE A N 1
ATOM 917 C CA . PHE A 1 111 ? -8.271 -2.936 -3.700 1.00 88.00 111 PHE A CA 1
ATOM 918 C C . PHE A 1 111 ? -7.658 -3.405 -5.013 1.00 88.00 111 PHE A C 1
ATOM 920 O O . PHE A 1 111 ? -7.260 -4.564 -5.164 1.00 88.00 111 PHE A O 1
ATOM 927 N N . LEU A 1 112 ? -7.525 -2.452 -5.931 1.00 89.50 112 LEU A N 1
ATOM 928 C CA . LEU A 1 112 ? -6.692 -2.557 -7.119 1.00 89.50 112 LEU A CA 1
ATOM 929 C C . LEU A 1 112 ? -5.728 -1.371 -7.145 1.00 89.50 112 LEU A C 1
ATOM 931 O O . LEU A 1 112 ? -6.149 -0.217 -7.147 1.00 89.50 112 LEU A O 1
ATOM 935 N N . GLY A 1 113 ? -4.433 -1.652 -7.159 1.00 87.25 113 GLY A N 1
ATOM 936 C CA . GLY A 1 113 ? -3.375 -0.660 -7.255 1.00 87.25 113 GLY A CA 1
ATOM 937 C C . GLY A 1 113 ? -2.598 -0.761 -8.560 1.00 87.25 113 GLY A C 1
ATOM 938 O O . GLY A 1 113 ? -2.551 -1.811 -9.193 1.00 87.25 113 GLY A O 1
ATOM 939 N N . ASN A 1 114 ? -1.958 0.337 -8.947 1.00 91.00 114 ASN A N 1
ATOM 940 C CA . ASN A 1 114 ? -0.909 0.365 -9.960 1.00 91.00 114 ASN A CA 1
ATOM 941 C C . ASN A 1 114 ? 0.240 1.236 -9.455 1.00 91.00 114 ASN A C 1
ATOM 943 O O . ASN A 1 114 ? 0.013 2.397 -9.108 1.00 91.00 114 ASN A O 1
ATOM 947 N N . VAL A 1 115 ? 1.459 0.698 -9.440 1.00 88.25 115 VAL A N 1
ATOM 948 C CA . VAL A 1 115 ? 2.690 1.447 -9.158 1.00 88.25 115 VAL A CA 1
ATOM 949 C C . VAL A 1 115 ? 3.605 1.396 -10.374 1.00 88.25 115 VAL A C 1
ATOM 951 O O . VAL A 1 115 ? 3.884 0.332 -10.918 1.00 88.25 115 VAL A O 1
ATOM 954 N N . ARG A 1 116 ? 4.133 2.555 -10.777 1.00 84.44 116 ARG A N 1
ATOM 955 C CA . ARG A 1 116 ? 5.009 2.652 -11.948 1.00 84.44 116 ARG A CA 1
ATOM 956 C C . ARG A 1 116 ? 6.469 2.468 -11.557 1.00 84.44 116 ARG A C 1
ATOM 958 O O . ARG A 1 116 ? 7.017 3.260 -10.789 1.00 84.44 116 ARG A O 1
ATOM 965 N N . PHE A 1 117 ? 7.114 1.454 -12.129 1.00 78.69 117 PHE A N 1
ATOM 966 C CA . PHE A 1 117 ? 8.558 1.283 -12.022 1.00 78.69 117 PHE A CA 1
ATOM 967 C C . PHE A 1 117 ? 9.308 2.252 -12.945 1.00 78.69 117 PHE A C 1
ATOM 969 O O . PHE A 1 117 ? 9.191 2.194 -14.173 1.00 78.69 117 PHE A O 1
ATOM 976 N N . GLU A 1 118 ? 10.149 3.092 -12.349 1.00 74.75 118 GLU A N 1
ATOM 977 C CA . GLU A 1 118 ? 11.129 3.901 -13.067 1.00 74.75 118 GLU A CA 1
ATOM 978 C C . GLU A 1 118 ? 12.538 3.361 -12.814 1.00 74.75 118 GLU A C 1
ATOM 980 O O . GLU A 1 118 ? 12.970 3.168 -11.674 1.00 74.75 118 GLU A O 1
ATOM 985 N N . LEU A 1 119 ? 13.264 3.094 -13.902 1.00 64.81 119 LEU A N 1
ATOM 986 C CA . LEU A 1 119 ? 14.621 2.570 -13.835 1.00 64.81 119 LEU A CA 1
ATOM 987 C C . LEU A 1 119 ? 15.567 3.692 -13.397 1.00 64.81 119 LEU A C 1
ATOM 989 O O . LEU A 1 119 ? 15.860 4.609 -14.160 1.00 64.81 119 LEU A O 1
ATOM 993 N N . SER A 1 120 ? 16.030 3.619 -12.151 1.00 63.50 120 SER A N 1
ATOM 994 C CA . SER A 1 120 ? 16.940 4.603 -11.564 1.00 63.50 120 SER A CA 1
ATOM 995 C C . SER A 1 120 ? 18.369 4.058 -11.536 1.00 63.50 120 SER A C 1
ATOM 997 O O . SER A 1 120 ? 18.639 3.048 -10.878 1.00 63.50 120 SER A O 1
ATOM 999 N N . LEU A 1 121 ? 19.278 4.720 -12.261 1.00 57.25 121 LEU A N 1
ATOM 1000 C CA . LEU A 1 121 ? 20.715 4.435 -12.227 1.00 57.25 121 LEU A CA 1
ATOM 1001 C C . LEU A 1 121 ? 21.280 4.839 -10.857 1.00 57.25 121 LEU A C 1
ATOM 1003 O O . LEU A 1 121 ? 20.983 5.912 -10.337 1.00 57.25 121 LEU A O 1
ATOM 1007 N N . ASP A 1 122 ? 22.037 3.924 -10.260 1.00 59.66 122 ASP A N 1
ATOM 1008 C CA . ASP A 1 122 ? 22.396 3.900 -8.843 1.00 59.66 122 ASP A CA 1
ATOM 1009 C C . ASP A 1 122 ? 23.040 5.200 -8.305 1.00 59.66 122 ASP A C 1
ATOM 1011 O O . ASP A 1 122 ? 23.951 5.769 -8.904 1.00 59.66 122 ASP A O 1
ATOM 1015 N N . LYS A 1 123 ? 22.587 5.624 -7.120 1.00 56.66 123 LYS A N 1
ATOM 1016 C CA . LYS A 1 123 ? 23.259 6.553 -6.194 1.00 56.66 123 LYS A CA 1
ATOM 1017 C C . LYS A 1 123 ? 23.437 5.804 -4.876 1.00 56.66 123 LYS A C 1
ATOM 1019 O O . LYS A 1 123 ? 22.668 4.890 -4.608 1.00 56.66 123 LYS A O 1
ATOM 1024 N N . THR A 1 124 ? 24.403 6.185 -4.044 1.00 65.06 124 THR A N 1
ATOM 1025 C CA . THR A 1 124 ? 24.535 5.684 -2.665 1.00 65.06 124 THR A CA 1
ATOM 1026 C C . THR A 1 124 ? 23.174 5.701 -1.956 1.00 65.06 124 THR A C 1
ATOM 1028 O O . THR A 1 124 ? 22.546 6.752 -1.855 1.00 65.06 124 THR A O 1
ATOM 1031 N N . ARG A 1 125 ? 22.699 4.521 -1.532 1.00 71.75 125 ARG A N 1
ATOM 1032 C CA . ARG A 1 125 ? 21.353 4.303 -0.971 1.00 71.75 125 ARG A CA 1
ATOM 1033 C C . ARG A 1 125 ? 21.431 4.078 0.533 1.00 71.75 125 ARG A C 1
ATOM 1035 O O . ARG A 1 125 ? 22.384 3.455 1.003 1.00 71.75 125 ARG A O 1
ATOM 1042 N N . HIS A 1 126 ? 20.405 4.500 1.272 1.00 71.94 126 HIS A N 1
ATOM 1043 C CA . HIS A 1 126 ? 20.349 4.285 2.718 1.00 71.94 126 HIS A CA 1
ATOM 1044 C C . HIS A 1 126 ? 18.933 3.939 3.203 1.00 71.94 126 HIS A C 1
ATOM 1046 O O . HIS A 1 126 ? 18.038 4.779 3.100 1.00 71.94 126 HIS A O 1
ATOM 1052 N N . PRO A 1 127 ? 18.729 2.765 3.832 1.00 68.25 127 PRO A N 1
ATOM 1053 C CA . PRO A 1 127 ? 17.399 2.234 4.144 1.00 68.25 127 PRO A CA 1
ATOM 1054 C C . PRO A 1 127 ? 16.629 3.036 5.197 1.00 68.25 127 PRO A C 1
ATOM 1056 O O . PRO A 1 127 ? 15.441 2.817 5.373 1.00 68.25 127 PRO A O 1
ATOM 1059 N N . PHE A 1 128 ? 17.268 3.983 5.888 1.00 74.31 128 PHE A N 1
ATOM 1060 C CA . PHE A 1 128 ? 16.616 4.822 6.904 1.00 74.31 128 PHE A CA 1
ATOM 1061 C C . PHE A 1 128 ? 16.441 6.291 6.494 1.00 74.31 128 PHE A C 1
ATOM 1063 O O . PHE A 1 128 ? 15.909 7.083 7.270 1.00 74.31 128 PHE A O 1
ATOM 1070 N N . LYS A 1 129 ? 16.886 6.690 5.294 1.00 75.31 129 LYS A N 1
ATOM 1071 C CA . LYS A 1 129 ? 16.789 8.083 4.832 1.00 75.31 129 LYS A CA 1
ATOM 1072 C C . LYS A 1 129 ? 15.881 8.172 3.613 1.00 75.31 129 LYS A C 1
ATOM 1074 O O . LYS A 1 129 ? 16.252 7.751 2.526 1.00 75.31 129 LYS A O 1
ATOM 1079 N N . GLN A 1 130 ? 14.714 8.795 3.781 1.00 74.62 130 GLN A N 1
ATOM 1080 C CA . GLN A 1 130 ? 13.703 8.900 2.719 1.00 74.62 130 GLN A CA 1
ATOM 1081 C C . GLN A 1 130 ? 14.245 9.501 1.413 1.00 74.62 130 GLN A C 1
ATOM 1083 O O . GLN A 1 130 ? 13.929 8.986 0.347 1.00 74.62 130 GLN A O 1
ATOM 1088 N N . GLY A 1 131 ? 15.090 10.536 1.489 1.00 73.12 131 GLY A N 1
ATOM 1089 C CA . GLY A 1 131 ? 15.683 11.180 0.308 1.00 73.12 131 GLY A CA 1
ATOM 1090 C C . GLY A 1 131 ? 16.725 10.338 -0.440 1.00 73.12 131 GLY A C 1
ATOM 1091 O O . GLY A 1 131 ? 17.124 10.708 -1.539 1.00 73.12 131 GLY A O 1
ATOM 1092 N N . GLU A 1 132 ? 17.158 9.217 0.143 1.00 78.56 132 GLU A N 1
ATOM 1093 C CA . GLU A 1 132 ? 18.138 8.286 -0.433 1.00 78.56 132 GLU A CA 1
ATOM 1094 C C . GLU A 1 132 ? 17.490 6.938 -0.824 1.00 78.56 132 GLU A C 1
ATOM 1096 O O . GLU A 1 132 ? 18.183 6.018 -1.264 1.00 78.56 132 GLU A O 1
ATOM 1101 N N . ASN A 1 133 ? 16.162 6.817 -0.684 1.00 77.25 133 ASN A N 1
ATOM 1102 C CA . ASN A 1 133 ? 15.391 5.639 -1.079 1.00 77.25 133 ASN A CA 1
ATOM 1103 C C . ASN A 1 133 ? 14.897 5.749 -2.520 1.00 77.25 133 ASN A C 1
ATOM 1105 O O . ASN A 1 133 ? 14.628 6.836 -3.036 1.00 77.25 133 ASN A O 1
ATOM 1109 N N . ARG A 1 134 ? 14.669 4.596 -3.148 1.00 81.50 134 ARG A N 1
ATOM 1110 C CA . ARG A 1 134 ? 13.883 4.534 -4.377 1.00 81.50 134 ARG A CA 1
ATOM 1111 C C . ARG A 1 134 ? 12.414 4.707 -4.028 1.00 81.50 134 ARG A C 1
ATOM 1113 O O . ARG A 1 134 ? 11.841 3.925 -3.264 1.00 81.50 134 ARG A O 1
ATOM 1120 N N . VAL A 1 135 ? 11.843 5.751 -4.611 1.00 85.25 135 VAL A N 1
ATOM 1121 C CA . VAL A 1 135 ? 10.450 6.135 -4.439 1.00 85.25 135 VAL A CA 1
ATOM 1122 C C . VAL A 1 135 ? 9.701 5.783 -5.707 1.00 85.25 135 VAL A C 1
ATOM 1124 O O . VAL A 1 135 ? 10.074 6.218 -6.793 1.00 85.25 135 VAL A O 1
ATOM 1127 N N . TYR A 1 136 ? 8.634 5.016 -5.552 1.00 87.19 136 TYR A N 1
ATOM 1128 C CA . TYR A 1 136 ? 7.728 4.684 -6.640 1.00 87.19 136 TYR A CA 1
ATOM 1129 C C . TYR A 1 136 ? 6.350 5.208 -6.296 1.00 87.19 136 TYR A C 1
ATOM 1131 O O . TYR A 1 136 ? 5.925 5.135 -5.141 1.00 87.19 136 TYR A O 1
ATOM 1139 N N . THR A 1 137 ? 5.665 5.752 -7.293 1.00 90.69 137 THR A N 1
ATOM 1140 C CA . THR A 1 137 ? 4.347 6.346 -7.093 1.00 90.69 137 THR A CA 1
ATOM 1141 C C . THR A 1 137 ? 3.302 5.655 -7.945 1.00 90.69 137 THR A C 1
ATOM 1143 O O . THR A 1 137 ? 3.604 5.046 -8.976 1.00 90.69 137 THR A O 1
ATOM 1146 N N . GLY A 1 138 ? 2.071 5.707 -7.461 1.00 91.75 138 GLY A N 1
ATOM 1147 C CA . GLY A 1 138 ? 0.975 4.944 -8.020 1.00 91.75 138 GLY A CA 1
ATOM 1148 C C . GLY A 1 138 ? -0.382 5.425 -7.542 1.00 91.75 138 GLY A C 1
ATOM 1149 O O . GLY A 1 138 ? -0.483 6.410 -6.805 1.00 91.75 138 GLY A O 1
ATOM 1150 N N . ILE A 1 139 ? -1.416 4.700 -7.955 1.00 93.50 139 ILE A N 1
ATOM 1151 C CA . ILE A 1 139 ? -2.802 4.919 -7.536 1.00 93.50 139 ILE A CA 1
ATOM 1152 C C . ILE A 1 139 ? -3.351 3.599 -6.998 1.00 93.50 139 ILE A C 1
ATOM 1154 O O . ILE A 1 139 ? -3.139 2.554 -7.606 1.00 93.50 139 ILE A O 1
ATOM 1158 N N . LEU A 1 140 ? -4.043 3.660 -5.864 1.00 92.44 140 LEU A N 1
ATOM 1159 C CA . LEU A 1 140 ? -4.855 2.595 -5.287 1.00 92.44 140 LEU A CA 1
ATOM 1160 C C . LEU A 1 140 ? -6.319 2.983 -5.457 1.00 92.44 140 LEU A C 1
ATOM 1162 O O . LEU A 1 140 ? -6.702 4.074 -5.048 1.00 92.44 140 LEU A O 1
ATOM 1166 N N . SER A 1 141 ? -7.137 2.089 -5.985 1.00 90.38 141 SER A N 1
ATOM 1167 C CA . SER A 1 141 ? -8.593 2.199 -5.941 1.00 90.38 141 SER A CA 1
ATOM 1168 C C . SER A 1 141 ? -9.132 1.181 -4.946 1.00 90.38 141 SER A C 1
ATOM 1170 O O . SER A 1 141 ? -8.795 -0.002 -5.035 1.00 90.38 141 SER A O 1
ATOM 1172 N N . ILE A 1 142 ? -9.961 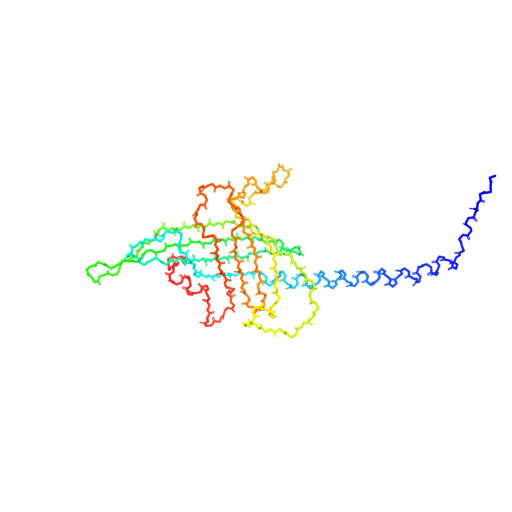1.629 -4.006 1.00 88.31 142 ILE A N 1
ATOM 1173 C CA . ILE A 1 142 ? -10.777 0.729 -3.192 1.00 88.31 142 ILE A CA 1
ATOM 1174 C C . ILE A 1 142 ? -12.022 0.384 -3.993 1.00 88.31 142 ILE A C 1
ATOM 1176 O O . ILE A 1 142 ? -12.716 1.288 -4.454 1.00 88.31 142 ILE A O 1
ATOM 1180 N N . VAL A 1 143 ? -12.295 -0.905 -4.155 1.00 84.00 143 VAL A N 1
ATOM 1181 C CA . VAL A 1 143 ? -13.379 -1.412 -4.999 1.00 84.00 143 VAL A CA 1
ATOM 1182 C C . VAL A 1 143 ? -14.341 -2.259 -4.178 1.00 84.00 143 VAL A C 1
ATOM 1184 O O . VAL A 1 143 ? -13.929 -2.987 -3.274 1.00 84.00 143 VAL A O 1
ATOM 1187 N N . ASP A 1 144 ? -15.628 -2.193 -4.510 1.00 71.94 144 ASP A N 1
ATOM 1188 C CA . ASP A 1 144 ? -16.649 -2.935 -3.758 1.00 71.94 144 ASP A CA 1
ATOM 1189 C C . ASP A 1 144 ? -16.680 -4.431 -4.093 1.00 71.94 144 ASP A C 1
ATOM 1191 O O . ASP A 1 144 ? -17.108 -5.245 -3.276 1.00 71.94 144 ASP A O 1
ATOM 1195 N N . ARG A 1 145 ? -16.265 -4.807 -5.310 1.00 66.06 145 ARG A N 1
ATOM 1196 C CA . ARG A 1 145 ? -16.249 -6.192 -5.799 1.00 66.06 145 ARG A CA 1
ATOM 1197 C C . ARG A 1 145 ? -15.042 -6.440 -6.712 1.00 66.06 145 ARG A C 1
ATOM 1199 O O . ARG A 1 145 ? -14.550 -5.511 -7.330 1.00 66.06 145 ARG A O 1
ATOM 1206 N N . LEU A 1 146 ? -14.538 -7.675 -6.785 1.00 58.62 146 LEU A N 1
ATOM 1207 C CA . LEU A 1 146 ? -13.419 -8.056 -7.672 1.00 58.62 146 LEU A CA 1
ATOM 1208 C C . LEU A 1 146 ? -13.874 -8.811 -8.932 1.00 58.62 146 LEU A C 1
ATOM 1210 O O . LEU A 1 146 ? -13.046 -9.093 -9.795 1.00 58.62 146 LEU A O 1
ATOM 1214 N N . ASP A 1 147 ? -15.161 -9.145 -9.061 1.00 57.84 147 ASP A N 1
ATOM 1215 C CA . ASP A 1 147 ? -15.713 -9.925 -10.176 1.00 57.84 147 ASP A CA 1
ATOM 1216 C C . ASP A 1 147 ? -16.028 -9.083 -11.424 1.00 57.84 147 ASP A C 1
ATOM 1218 O O . ASP A 1 147 ? -16.934 -9.402 -12.192 1.00 57.84 147 ASP A O 1
ATOM 1222 N N . PHE A 1 148 ? -15.259 -8.016 -11.655 1.00 54.38 148 PHE A N 1
ATOM 1223 C CA . PHE A 1 148 ? -15.450 -7.154 -12.815 1.00 54.38 148 PHE A CA 1
ATOM 1224 C C . PHE A 1 148 ? -15.175 -7.883 -14.124 1.00 54.38 148 PHE A C 1
ATOM 1226 O O . PHE A 1 148 ? -14.052 -8.295 -14.416 1.00 54.38 148 PHE A O 1
ATOM 1233 N N . GLN A 1 149 ? -16.215 -7.972 -14.952 1.00 51.06 149 GLN A N 1
ATOM 1234 C CA . GLN A 1 149 ? -16.069 -8.215 -16.377 1.00 51.06 149 GLN A CA 1
ATOM 1235 C C . GLN A 1 149 ? -15.660 -6.890 -17.031 1.00 51.06 149 GLN A C 1
ATOM 1237 O O . GLN A 1 149 ? -16.459 -5.965 -17.148 1.00 51.06 149 GLN A O 1
ATOM 1242 N N . PHE A 1 150 ? -14.388 -6.796 -17.428 1.00 51.91 150 PHE A N 1
ATOM 1243 C CA . PHE A 1 150 ? -13.781 -5.618 -18.068 1.00 51.91 150 PHE A CA 1
ATOM 1244 C C . PHE A 1 150 ? -14.428 -5.217 -19.403 1.00 51.91 150 PHE A C 1
ATOM 1246 O O . PHE A 1 150 ? -14.088 -4.176 -19.956 1.00 51.91 150 PHE A O 1
ATOM 1253 N N . GLU A 1 151 ? -15.311 -6.050 -19.949 1.00 55.16 151 GLU A N 1
ATOM 1254 C CA . GLU A 1 151 ? -15.789 -5.916 -21.322 1.00 55.16 151 GLU A CA 1
ATOM 1255 C C . GLU A 1 151 ? -16.782 -4.754 -21.504 1.00 55.16 151 GLU A C 1
ATOM 1257 O O . GLU A 1 151 ? -16.891 -4.247 -22.618 1.00 55.16 151 GLU A O 1
ATOM 1262 N N . GLU A 1 152 ? -17.428 -4.256 -20.436 1.00 54.44 152 GLU A N 1
ATOM 1263 C CA . GLU A 1 152 ? -18.453 -3.199 -20.563 1.00 54.44 152 GLU A CA 1
ATOM 1264 C C . GLU A 1 152 ? -18.393 -2.053 -19.532 1.00 54.44 152 GLU A C 1
ATOM 1266 O O . GLU A 1 152 ? -19.070 -1.042 -19.728 1.00 54.44 152 GLU A O 1
ATOM 1271 N N . PHE A 1 153 ? -17.570 -2.133 -18.478 1.00 55.03 153 PHE A N 1
ATOM 1272 C CA . PHE A 1 153 ? -17.597 -1.143 -17.389 1.00 55.03 153 PHE A CA 1
ATOM 1273 C C . PHE A 1 153 ? -16.232 -0.549 -17.031 1.00 55.03 153 PHE A C 1
ATOM 1275 O O . PHE A 1 153 ? -15.189 -1.196 -17.149 1.00 55.03 153 PHE A O 1
ATOM 1282 N N . LYS A 1 154 ? -16.249 0.707 -16.564 1.00 62.62 154 LYS A N 1
ATOM 1283 C CA . LYS A 1 154 ? -15.063 1.447 -16.127 1.00 62.62 154 LYS A CA 1
ATOM 1284 C C . LYS A 1 154 ? -14.813 1.210 -14.637 1.00 62.62 154 LYS A C 1
ATOM 1286 O O . LYS A 1 154 ? -15.753 1.133 -13.853 1.00 62.62 154 LYS A O 1
ATOM 1291 N N . ILE A 1 155 ? -13.549 1.111 -14.221 1.00 65.69 155 ILE A N 1
ATOM 1292 C CA . ILE A 1 155 ? -13.205 0.869 -12.807 1.00 65.69 155 ILE A CA 1
ATOM 1293 C C . ILE A 1 155 ? -13.736 1.975 -11.886 1.00 65.69 155 ILE A C 1
ATOM 1295 O O . ILE A 1 155 ? -14.079 1.724 -10.733 1.00 65.69 155 ILE A O 1
ATOM 1299 N N . GLU A 1 156 ? -13.852 3.190 -12.417 1.00 65.88 156 GLU A N 1
ATOM 1300 C CA . GLU A 1 156 ? -14.390 4.363 -11.741 1.00 65.88 156 GLU A CA 1
ATOM 1301 C C . GLU A 1 156 ? -15.849 4.183 -11.298 1.00 65.88 156 GLU A C 1
ATOM 1303 O O . GLU A 1 156 ? -16.242 4.784 -10.302 1.00 65.88 156 GLU A O 1
ATOM 1308 N N . ASP A 1 157 ? -16.628 3.329 -11.970 1.00 66.56 157 ASP A N 1
ATOM 1309 C CA . ASP A 1 157 ? -18.035 3.070 -11.623 1.00 66.56 157 ASP A CA 1
ATOM 1310 C C . ASP A 1 157 ? -18.171 2.249 -10.325 1.00 66.56 157 ASP A C 1
ATOM 1312 O O . ASP A 1 157 ? -19.216 2.238 -9.667 1.00 66.56 157 ASP A O 1
ATOM 1316 N N . TYR A 1 158 ? -17.086 1.589 -9.922 1.00 75.12 158 TYR A N 1
ATOM 1317 C CA . TYR A 1 158 ? -17.043 0.682 -8.778 1.00 75.12 158 TYR A CA 1
ATOM 1318 C C . TYR A 1 158 ? -15.970 1.023 -7.753 1.00 75.12 158 TYR A C 1
ATOM 1320 O O . TYR A 1 158 ? -15.859 0.361 -6.718 1.00 75.12 158 TYR A O 1
ATOM 1328 N N . SER A 1 159 ? -15.174 2.045 -8.055 1.00 81.94 159 SER A N 1
ATOM 1329 C CA . SER A 1 159 ? -14.228 2.628 -7.128 1.00 81.94 159 SER A CA 1
ATOM 1330 C C . SER A 1 159 ? -15.006 3.428 -6.096 1.00 81.94 159 SER A C 1
ATOM 1332 O O . SER A 1 159 ? -15.784 4.316 -6.434 1.00 81.94 159 SER A O 1
ATOM 1334 N N . SER A 1 160 ? -14.798 3.118 -4.825 1.00 86.56 160 SER A N 1
ATOM 1335 C CA . SER A 1 160 ? -15.382 3.861 -3.713 1.00 86.56 160 SER A CA 1
ATOM 1336 C C . SER A 1 160 ? -14.464 5.004 -3.263 1.00 86.56 160 SER A C 1
ATOM 1338 O O . SER A 1 160 ? -14.938 6.097 -2.926 1.00 86.56 160 SER A O 1
ATOM 1340 N N . ALA A 1 161 ? -13.145 4.813 -3.367 1.00 89.44 161 ALA A N 1
ATOM 1341 C CA . ALA A 1 161 ? -12.144 5.860 -3.174 1.00 89.44 161 ALA A CA 1
ATOM 1342 C C . ALA A 1 161 ? -10.837 5.571 -3.915 1.00 89.44 161 ALA A C 1
ATOM 1344 O O . ALA A 1 161 ? -10.469 4.420 -4.137 1.00 89.44 161 ALA A O 1
ATOM 1345 N N . GLU A 1 162 ? -10.098 6.637 -4.204 1.00 91.94 162 GLU A N 1
ATOM 1346 C CA . GLU A 1 162 ? -8.773 6.598 -4.811 1.00 91.94 162 GLU A CA 1
ATOM 1347 C C . GLU A 1 162 ? -7.728 7.226 -3.893 1.00 91.94 162 GLU A C 1
ATOM 1349 O O . GLU A 1 162 ? -7.910 8.337 -3.388 1.00 91.94 162 GLU A O 1
ATOM 1354 N N . TYR A 1 163 ? -6.600 6.541 -3.739 1.00 93.94 163 TYR A N 1
ATOM 1355 C CA . TYR A 1 163 ? -5.445 6.987 -2.976 1.00 93.94 163 TYR A CA 1
ATOM 1356 C C . TYR A 1 163 ? -4.209 7.047 -3.865 1.00 93.94 163 TYR A C 1
ATOM 1358 O O . TYR A 1 163 ? -3.949 6.159 -4.671 1.00 93.94 163 TYR A O 1
ATOM 1366 N N . LYS A 1 164 ? -3.386 8.067 -3.663 1.00 95.75 164 LYS A N 1
ATOM 1367 C CA . LYS A 1 164 ? -2.023 8.117 -4.164 1.00 95.75 164 LYS A CA 1
ATOM 13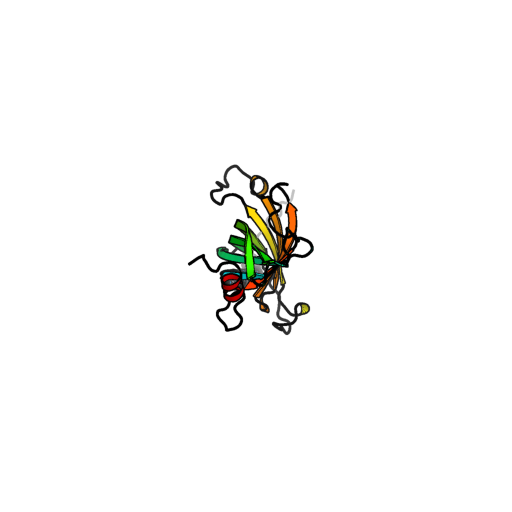68 C C . LYS A 1 164 ? -1.166 7.209 -3.300 1.00 95.75 164 LYS A C 1
ATOM 1370 O O . LYS A 1 164 ? -1.180 7.326 -2.077 1.00 95.75 164 LYS A O 1
ATOM 1375 N N . ILE A 1 165 ? -0.383 6.356 -3.943 1.00 94.19 165 ILE A N 1
ATOM 1376 C CA . ILE A 1 165 ? 0.567 5.466 -3.281 1.00 94.19 165 ILE A CA 1
ATOM 1377 C C . ILE A 1 165 ? 1.965 6.036 -3.458 1.00 94.19 165 ILE A C 1
ATOM 1379 O O . ILE A 1 165 ? 2.341 6.440 -4.559 1.00 94.19 165 ILE A O 1
ATOM 1383 N N . THR A 1 166 ? 2.747 6.030 -2.385 1.00 93.12 166 THR A N 1
ATOM 1384 C CA . THR A 1 166 ? 4.188 6.287 -2.421 1.00 93.12 166 THR A CA 1
ATOM 1385 C C . THR A 1 166 ? 4.912 5.145 -1.716 1.00 93.12 166 THR A C 1
ATOM 1387 O O . THR A 1 166 ? 4.845 5.028 -0.492 1.00 93.12 166 THR A O 1
ATOM 1390 N N . HIS A 1 167 ? 5.597 4.299 -2.482 1.00 91.56 167 HIS A N 1
ATOM 1391 C CA . HIS A 1 167 ? 6.356 3.158 -1.977 1.00 91.56 167 HIS A CA 1
ATOM 1392 C C . HIS A 1 167 ? 7.844 3.513 -1.855 1.00 91.56 167 HIS A C 1
ATOM 1394 O O . HIS A 1 167 ? 8.510 3.799 -2.852 1.00 91.56 167 HIS A O 1
ATOM 1400 N N . PHE A 1 168 ? 8.362 3.469 -0.627 1.00 89.06 168 PHE A N 1
ATOM 1401 C CA . PHE A 1 168 ? 9.781 3.609 -0.298 1.00 89.06 168 PHE A CA 1
ATOM 1402 C C . PHE A 1 168 ? 10.400 2.216 -0.201 1.00 89.06 168 PHE A C 1
ATOM 1404 O O . PHE A 1 168 ? 10.277 1.551 0.829 1.00 89.06 168 PHE A O 1
ATOM 1411 N N . ARG A 1 169 ? 11.060 1.772 -1.274 1.00 85.38 169 ARG A N 1
ATOM 1412 C CA . ARG A 1 169 ? 11.473 0.370 -1.431 1.00 85.38 169 ARG A CA 1
ATOM 1413 C C . ARG A 1 169 ? 12.409 -0.116 -0.329 1.00 85.38 169 ARG A C 1
ATOM 1415 O O . ARG A 1 169 ? 12.165 -1.163 0.253 1.00 85.38 169 ARG A O 1
ATOM 1422 N N . GLU A 1 170 ? 13.486 0.606 -0.044 1.00 84.75 170 GLU A N 1
ATOM 1423 C CA . GLU A 1 170 ? 14.487 0.150 0.928 1.00 84.75 170 GLU A CA 1
ATOM 1424 C C . GLU A 1 170 ? 13.960 0.200 2.370 1.00 84.75 170 GLU A C 1
ATOM 1426 O O . GLU A 1 170 ? 14.370 -0.616 3.187 1.00 84.75 170 GLU A O 1
ATOM 1431 N N . MET A 1 171 ? 13.014 1.100 2.661 1.00 85.94 171 MET A N 1
ATOM 1432 C CA . MET A 1 171 ? 12.291 1.124 3.940 1.00 85.94 171 MET A CA 1
ATOM 1433 C C . MET A 1 171 ? 11.195 0.060 4.026 1.00 85.94 171 MET A C 1
ATOM 1435 O O . MET A 1 171 ? 10.727 -0.218 5.123 1.00 85.94 171 MET A O 1
ATOM 1439 N N . GLN A 1 172 ? 10.761 -0.499 2.891 1.00 88.75 172 GLN A N 1
ATOM 1440 C CA . GLN A 1 172 ? 9.595 -1.379 2.792 1.00 88.75 172 GLN A CA 1
ATOM 1441 C C . GLN A 1 172 ? 8.316 -0.716 3.338 1.00 88.75 172 GLN A C 1
ATOM 1443 O O . GLN A 1 172 ? 7.528 -1.324 4.062 1.00 88.75 172 GLN A O 1
ATOM 1448 N N . VAL A 1 173 ? 8.120 0.566 3.006 1.00 91.06 173 VAL A N 1
ATOM 1449 C CA . VAL A 1 173 ? 7.013 1.394 3.516 1.00 91.06 173 VAL A CA 1
ATOM 1450 C C . VAL A 1 173 ? 6.157 1.920 2.378 1.00 91.06 173 VAL A C 1
ATOM 1452 O O . VAL A 1 173 ? 6.684 2.490 1.421 1.00 91.06 173 VAL A O 1
ATOM 1455 N N . MET A 1 174 ? 4.838 1.820 2.524 1.00 93.81 174 MET A N 1
ATOM 1456 C CA . MET A 1 174 ? 3.869 2.463 1.638 1.00 93.81 174 MET A CA 1
ATOM 1457 C C . MET A 1 174 ? 3.122 3.570 2.372 1.00 93.81 174 MET A C 1
ATOM 1459 O O . MET A 1 174 ? 2.571 3.358 3.452 1.00 93.81 174 MET A O 1
ATOM 1463 N N . LYS A 1 175 ? 3.095 4.756 1.767 1.00 94.88 175 LYS A N 1
ATOM 1464 C CA . LYS A 1 175 ? 2.260 5.876 2.203 1.00 94.88 175 LYS A CA 1
ATOM 1465 C C . LYS A 1 175 ? 1.084 6.041 1.258 1.00 94.88 175 LYS A C 1
ATOM 1467 O O . LYS A 1 175 ? 1.260 5.947 0.042 1.00 94.88 175 LYS A O 1
ATOM 1472 N N . PHE A 1 176 ? -0.071 6.334 1.836 1.00 95.25 176 PHE A N 1
ATOM 1473 C CA . PHE A 1 176 ? -1.331 6.498 1.132 1.00 95.25 176 PHE A CA 1
ATOM 1474 C C . PHE A 1 176 ? -1.901 7.879 1.431 1.00 95.25 176 PHE A C 1
ATOM 1476 O O . PHE A 1 176 ? -1.946 8.298 2.589 1.00 95.25 176 PHE A O 1
ATOM 1483 N N . GLU A 1 177 ? -2.335 8.576 0.388 1.00 95.62 177 GLU A N 1
ATOM 1484 C CA . GLU A 1 177 ? -2.954 9.900 0.477 1.00 95.62 177 GLU A CA 1
ATOM 1485 C C . GLU A 1 177 ? -4.218 9.910 -0.377 1.00 95.62 177 GLU A C 1
ATOM 1487 O O . GLU A 1 177 ? -4.158 9.646 -1.574 1.00 95.62 177 GLU A O 1
ATOM 1492 N N . LEU A 1 178 ? -5.366 10.190 0.226 1.00 93.44 178 LEU A N 1
ATOM 1493 C CA . LEU A 1 178 ? -6.647 10.216 -0.464 1.00 93.44 178 LEU A CA 1
ATOM 1494 C C . LEU A 1 178 ? -6.642 11.294 -1.557 1.00 93.44 178 LEU A C 1
ATOM 1496 O O . LEU A 1 178 ? -6.425 12.473 -1.283 1.00 93.44 178 LEU A O 1
ATOM 1500 N N . ILE A 1 179 ? -6.933 10.880 -2.787 1.00 92.88 179 ILE A N 1
ATOM 1501 C CA . ILE A 1 179 ? -7.096 11.761 -3.947 1.00 92.88 179 ILE A CA 1
ATOM 1502 C C . ILE A 1 179 ? -8.570 12.124 -4.101 1.00 92.88 179 ILE A C 1
ATOM 1504 O O . ILE A 1 179 ? -8.922 13.297 -4.225 1.00 92.88 179 ILE A O 1
ATOM 1508 N N . LYS A 1 180 ? -9.437 11.105 -4.119 1.00 89.88 180 LYS A N 1
ATOM 1509 C CA . LYS A 1 180 ? -10.848 11.263 -4.469 1.00 89.88 180 LYS A CA 1
ATOM 1510 C C . LYS A 1 180 ? -11.713 10.272 -3.701 1.00 89.88 180 LYS A C 1
ATOM 1512 O O . LYS A 1 180 ? -11.381 9.095 -3.605 1.00 89.88 180 LYS A O 1
ATOM 1517 N N . LYS A 1 181 ? -12.853 10.747 -3.196 1.00 88.00 181 LYS A N 1
ATOM 1518 C CA . LYS A 1 181 ? -13.961 9.895 -2.745 1.00 88.00 181 LYS A CA 1
ATOM 1519 C C . LYS A 1 181 ? -15.003 9.879 -3.851 1.00 88.00 181 LYS A C 1
ATOM 1521 O O . LYS A 1 181 ? -15.465 10.944 -4.258 1.00 88.00 181 LYS A O 1
ATOM 1526 N N . HIS A 1 182 ? -15.346 8.698 -4.348 1.00 83.94 182 HIS A N 1
ATOM 1527 C CA . HIS A 1 182 ? -16.411 8.553 -5.343 1.00 83.94 182 HIS A CA 1
ATOM 1528 C C . HIS A 1 182 ? -17.762 8.321 -4.669 1.00 83.94 182 HIS A C 1
ATOM 1530 O O . HIS A 1 182 ? -18.778 8.767 -5.194 1.00 83.94 182 HIS A O 1
ATOM 1536 N N . ARG A 1 183 ? -17.769 7.713 -3.472 1.00 78.56 183 ARG A N 1
ATOM 1537 C CA . ARG A 1 183 ? -18.978 7.506 -2.666 1.00 78.56 183 ARG A CA 1
ATOM 1538 C C . ARG A 1 183 ? -18.928 8.271 -1.341 1.00 78.56 183 ARG A C 1
ATOM 1540 O O . ARG A 1 183 ? -18.000 8.052 -0.560 1.00 78.56 183 ARG A O 1
ATOM 1547 N N . PRO A 1 184 ? -19.894 9.163 -1.058 1.00 68.12 184 PRO A N 1
ATOM 1548 C CA . PRO A 1 184 ? -19.930 9.938 0.185 1.00 68.12 184 PRO A CA 1
ATOM 1549 C C . PRO A 1 184 ? -19.988 9.060 1.441 1.00 68.12 184 PRO A C 1
ATOM 1551 O O . PRO A 1 184 ? -19.339 9.373 2.438 1.00 68.12 184 PRO A O 1
ATOM 1554 N N . GLU A 1 185 ? -20.712 7.940 1.375 1.00 67.38 185 GLU A N 1
ATOM 1555 C CA . GLU A 1 185 ? -20.837 6.963 2.461 1.00 67.38 185 GLU A CA 1
ATOM 1556 C C . GLU A 1 185 ? -19.562 6.145 2.749 1.00 67.38 185 GLU A C 1
ATOM 1558 O O . GLU A 1 185 ? -19.469 5.521 3.802 1.00 67.38 185 GLU A O 1
ATOM 1563 N N . PHE A 1 186 ? -18.539 6.185 1.887 1.00 67.81 186 PHE A N 1
ATOM 1564 C CA . PHE A 1 186 ? -17.301 5.401 2.033 1.00 67.81 186 PHE A CA 1
ATOM 1565 C C . PHE A 1 186 ? -16.330 5.937 3.120 1.00 67.81 186 PHE A C 1
ATOM 1567 O O . PHE A 1 186 ? -15.142 5.631 3.141 1.00 67.81 186 PHE A O 1
ATOM 1574 N N . ALA A 1 187 ? -16.775 6.765 4.063 1.00 62.28 187 ALA A N 1
ATOM 1575 C CA . ALA A 1 187 ? -15.888 7.506 4.972 1.00 62.28 187 ALA A CA 1
ATOM 1576 C C . ALA A 1 187 ? -15.221 6.683 6.101 1.00 62.28 187 ALA A C 1
ATOM 1578 O O . ALA A 1 187 ? -14.870 7.246 7.132 1.00 62.28 187 ALA A O 1
ATOM 1579 N N . LEU A 1 188 ? -15.017 5.381 5.917 1.00 79.31 188 LEU A N 1
ATOM 1580 C CA . LEU A 1 188 ? -14.479 4.484 6.938 1.00 79.31 188 LEU A CA 1
ATOM 1581 C C . LEU A 1 188 ? -12.947 4.397 6.948 1.00 79.31 188 LEU A C 1
ATOM 1583 O O . LEU A 1 188 ? -12.391 3.860 7.893 1.00 79.31 188 LEU A O 1
ATOM 1587 N N . LEU A 1 189 ? -12.251 4.892 5.920 1.00 87.06 189 LEU A N 1
ATOM 1588 C CA . LEU A 1 189 ? -10.787 4.926 5.899 1.00 87.06 189 LEU A CA 1
ATOM 1589 C C . LEU A 1 189 ? -10.260 6.355 6.132 1.00 87.06 189 LEU A C 1
ATOM 1591 O O . LEU A 1 189 ? -10.818 7.317 5.592 1.00 87.06 189 LEU A O 1
ATOM 1595 N N . PRO A 1 190 ? -9.157 6.524 6.883 1.00 89.06 190 PRO A N 1
ATOM 1596 C CA . PRO A 1 190 ? -8.492 7.805 7.063 1.00 89.06 190 PRO A CA 1
ATOM 1597 C C . PRO A 1 190 ? -8.001 8.382 5.732 1.00 89.06 190 PRO A C 1
ATOM 1599 O O . PRO A 1 190 ? -7.684 7.666 4.778 1.00 89.06 190 PRO A O 1
ATOM 1602 N N . ASN A 1 191 ? -7.911 9.713 5.679 1.00 91.31 191 ASN A N 1
ATOM 1603 C CA . ASN A 1 191 ? -7.468 10.434 4.483 1.00 91.31 191 ASN A CA 1
ATOM 1604 C C . ASN A 1 191 ? -5.990 10.175 4.158 1.00 91.31 191 ASN A C 1
ATOM 1606 O O . ASN A 1 191 ? -5.581 10.309 3.009 1.00 91.31 191 ASN A O 1
ATOM 1610 N N . SER A 1 192 ? -5.179 9.823 5.152 1.00 92.69 192 SER A N 1
ATOM 1611 C CA . SER A 1 192 ? -3.802 9.400 4.944 1.00 92.69 192 SER A CA 1
ATOM 1612 C C . SER A 1 192 ? -3.396 8.366 5.980 1.00 92.69 192 SER A C 1
ATOM 1614 O O . SER A 1 192 ? -3.855 8.389 7.122 1.00 92.69 192 SER A O 1
ATOM 1616 N N . PHE A 1 193 ? -2.547 7.432 5.566 1.00 93.88 193 PHE A N 1
ATOM 1617 C CA . PHE A 1 193 ? -2.009 6.396 6.439 1.00 93.88 193 PHE A CA 1
ATOM 1618 C C . PHE A 1 193 ? -0.697 5.847 5.874 1.00 93.88 193 PHE A C 1
ATOM 1620 O O . PHE A 1 193 ? -0.359 6.045 4.705 1.00 93.88 193 PHE A O 1
ATOM 1627 N N . THR A 1 194 ? 0.087 5.203 6.735 1.00 94.69 194 THR A N 1
ATOM 1628 C CA . THR A 1 194 ? 1.386 4.622 6.381 1.00 94.69 194 THR A CA 1
ATOM 1629 C C . THR A 1 194 ? 1.440 3.190 6.878 1.00 94.69 194 THR A C 1
ATOM 1631 O O . THR A 1 194 ? 1.165 2.939 8.048 1.00 94.69 194 THR A O 1
ATOM 1634 N N . LEU A 1 195 ? 1.815 2.271 5.994 1.00 94.62 195 LEU A N 1
ATOM 1635 C CA . LEU A 1 195 ? 1.926 0.851 6.300 1.00 94.62 195 LEU A CA 1
ATOM 1636 C C . LEU A 1 195 ? 3.355 0.367 6.064 1.00 94.62 195 LEU A C 1
ATOM 1638 O O . LEU A 1 195 ? 4.046 0.816 5.145 1.00 94.62 195 LEU A O 1
ATOM 1642 N N . TYR A 1 196 ? 3.774 -0.573 6.899 1.00 92.88 196 TYR A N 1
ATOM 1643 C CA . TYR A 1 196 ? 5.116 -1.135 6.938 1.00 92.88 196 TYR A CA 1
ATOM 1644 C C . TYR A 1 196 ? 5.034 -2.613 6.580 1.00 92.88 196 TYR A C 1
ATOM 1646 O O . TYR A 1 196 ? 4.194 -3.332 7.125 1.00 92.88 196 TYR A O 1
ATOM 1654 N N . LYS A 1 197 ? 5.886 -3.068 5.661 1.00 91.94 197 LYS A N 1
ATOM 1655 C CA . LYS A 1 197 ? 5.897 -4.467 5.238 1.00 91.94 197 LYS A CA 1
ATOM 1656 C C . LYS A 1 197 ? 6.334 -5.374 6.385 1.00 91.94 197 LYS A C 1
ATOM 1658 O O . LYS A 1 197 ? 7.333 -5.110 7.052 1.00 91.94 197 LYS A O 1
ATOM 1663 N N . SER A 1 198 ? 5.620 -6.475 6.559 1.00 88.50 198 SER A N 1
ATOM 1664 C CA . SER A 1 198 ? 6.021 -7.583 7.414 1.00 88.50 198 SER A CA 1
ATOM 1665 C C . SER A 1 198 ? 7.168 -8.342 6.760 1.00 88.50 198 SER A C 1
ATOM 1667 O O . SER A 1 198 ? 7.039 -8.815 5.630 1.00 88.50 198 SER A O 1
ATOM 1669 N N . ILE A 1 199 ? 8.293 -8.448 7.465 1.00 81.38 199 ILE A N 1
ATOM 1670 C CA . ILE A 1 199 ? 9.506 -9.124 6.980 1.00 81.38 199 ILE A CA 1
ATOM 1671 C C . ILE A 1 199 ? 9.982 -10.254 7.911 1.00 81.38 199 ILE A C 1
ATOM 1673 O O . ILE A 1 199 ? 11.074 -10.775 7.703 1.00 81.38 199 ILE A O 1
ATOM 1677 N N . GLY A 1 200 ? 9.178 -10.650 8.910 1.00 64.62 200 GLY A N 1
ATOM 1678 C CA . GLY A 1 200 ? 9.447 -11.817 9.762 1.00 64.62 200 GLY A CA 1
ATOM 1679 C C . GLY A 1 200 ? 10.565 -11.655 10.805 1.00 64.62 200 GLY A C 1
ATOM 1680 O O . GLY A 1 200 ? 11.258 -12.627 11.090 1.00 64.62 200 GLY A O 1
ATOM 1681 N N . PHE A 1 201 ? 10.762 -10.457 11.369 1.00 57.62 201 PHE A N 1
ATOM 1682 C CA . PHE A 1 201 ? 11.733 -10.184 12.448 1.00 57.62 201 PHE A CA 1
ATOM 1683 C C . PHE A 1 201 ? 11.060 -9.553 13.679 1.00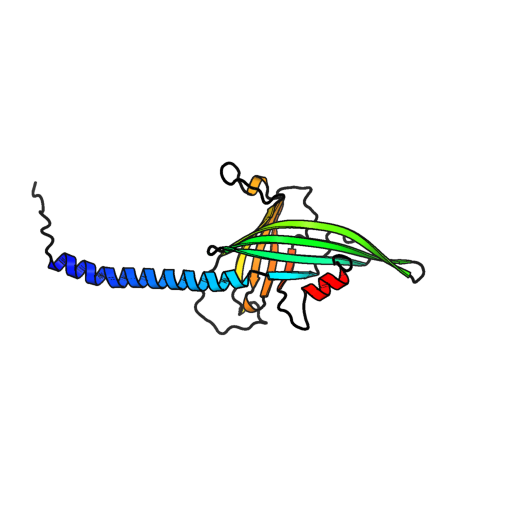 57.62 201 PHE A C 1
ATOM 1685 O O . PHE A 1 201 ? 9.968 -9.013 13.553 1.00 57.62 201 PHE A O 1
ATOM 1692 N N . ASP A 1 202 ? 11.748 -9.550 14.833 1.00 46.03 202 ASP A N 1
ATOM 1693 C CA . ASP A 1 202 ? 11.290 -9.112 16.176 1.00 46.03 202 ASP A CA 1
ATOM 1694 C C . ASP A 1 202 ? 10.568 -7.745 16.261 1.00 46.03 202 ASP A C 1
ATOM 1696 O O . ASP A 1 202 ? 9.893 -7.461 17.250 1.00 46.03 202 ASP A O 1
ATOM 1700 N N . PHE A 1 203 ? 10.668 -6.899 15.231 1.00 53.03 203 PHE A N 1
ATOM 1701 C CA . PHE A 1 203 ? 9.789 -5.746 15.030 1.00 53.03 203 PHE A CA 1
ATOM 1702 C C . PHE A 1 203 ? 8.877 -6.007 13.830 1.00 53.03 203 PHE A C 1
ATOM 1704 O O . PHE A 1 203 ? 9.159 -5.595 12.701 1.00 53.03 203 PHE A O 1
ATOM 1711 N N . GLU A 1 204 ? 7.790 -6.732 14.078 1.00 77.50 204 GLU A N 1
ATOM 1712 C CA . GLU A 1 204 ? 6.845 -7.116 13.043 1.00 77.50 204 GLU A CA 1
ATOM 1713 C C . GLU A 1 204 ? 5.569 -6.270 13.158 1.00 77.50 204 GLU A C 1
ATOM 1715 O O . GLU A 1 204 ? 4.730 -6.540 14.024 1.00 77.50 204 GLU A O 1
ATOM 1720 N N . PRO A 1 205 ? 5.390 -5.243 12.302 1.00 81.44 205 PRO A N 1
ATOM 1721 C CA . PRO A 1 205 ? 4.243 -4.338 12.382 1.00 81.44 205 PRO A CA 1
ATOM 1722 C C . PRO A 1 205 ? 2.917 -5.099 12.285 1.00 81.44 205 PRO A C 1
ATOM 1724 O O . PRO A 1 205 ? 1.941 -4.721 12.927 1.00 81.44 205 PRO A O 1
ATOM 1727 N N . TYR A 1 206 ? 2.896 -6.199 11.527 1.00 85.00 206 TYR A N 1
ATOM 1728 C CA . TYR A 1 206 ? 1.747 -7.090 11.440 1.00 85.00 206 TYR A CA 1
ATOM 1729 C C . TYR A 1 206 ? 1.423 -7.735 12.783 1.00 85.00 206 TYR A C 1
ATOM 1731 O O . TYR A 1 206 ? 0.286 -7.642 13.227 1.00 85.00 206 TYR A O 1
ATOM 1739 N N . THR A 1 207 ? 2.405 -8.342 13.449 1.00 84.19 207 THR A N 1
ATOM 1740 C CA . THR A 1 207 ? 2.192 -9.052 14.714 1.00 84.19 207 THR A CA 1
ATOM 1741 C C . THR A 1 207 ? 1.708 -8.105 15.806 1.00 84.19 207 THR A C 1
ATOM 1743 O O . THR A 1 207 ? 0.742 -8.438 16.487 1.00 84.19 207 THR A O 1
ATOM 1746 N N . SER A 1 208 ? 2.282 -6.900 15.910 1.00 84.81 208 SER A N 1
ATOM 1747 C CA . SER A 1 208 ? 1.827 -5.886 16.876 1.00 84.81 208 SER A CA 1
ATOM 1748 C C . SER A 1 208 ? 0.407 -5.389 16.593 1.00 84.81 208 SER A C 1
ATOM 1750 O O . SER A 1 208 ? -0.427 -5.345 17.494 1.00 84.81 208 SER A O 1
ATOM 1752 N N . VAL A 1 209 ? 0.096 -5.042 15.339 1.00 86.44 209 VAL A N 1
ATOM 1753 C CA . VAL A 1 209 ? -1.253 -4.585 14.966 1.00 86.44 209 VAL A CA 1
ATOM 1754 C C . VAL A 1 209 ? -2.271 -5.709 15.159 1.00 86.44 209 VAL A C 1
ATOM 1756 O O . VAL A 1 209 ? -3.350 -5.475 15.705 1.00 86.44 209 VAL A O 1
ATOM 1759 N N . LYS A 1 210 ? -1.920 -6.938 14.770 1.00 85.94 210 LYS A N 1
ATOM 1760 C CA . LYS A 1 210 ? -2.781 -8.112 14.899 1.00 85.94 210 LYS A CA 1
ATOM 1761 C C . LYS A 1 210 ? -3.068 -8.453 16.359 1.00 85.94 210 LYS A C 1
ATOM 1763 O O . LYS A 1 210 ? -4.228 -8.676 16.692 1.00 85.94 210 LYS A O 1
ATOM 1768 N N . SER A 1 211 ? -2.058 -8.455 17.232 1.00 85.25 211 SER A N 1
ATOM 1769 C CA . SER A 1 211 ? -2.254 -8.737 18.660 1.00 85.25 211 SER A CA 1
ATOM 1770 C C . SER A 1 211 ? -3.099 -7.671 19.349 1.00 85.25 211 SER A C 1
ATOM 1772 O O . SER A 1 211 ? -3.956 -8.000 20.166 1.00 85.25 211 SER A O 1
ATOM 1774 N N . ASP A 1 212 ? -2.870 -6.402 19.012 1.00 85.31 212 ASP A N 1
ATOM 1775 C CA . ASP A 1 212 ? -3.522 -5.283 19.688 1.00 85.31 212 ASP A CA 1
ATOM 1776 C C . ASP A 1 212 ? -4.966 -5.068 19.229 1.00 85.31 212 ASP A C 1
ATOM 1778 O O . ASP A 1 212 ? -5.802 -4.658 20.034 1.00 85.31 212 ASP A O 1
ATOM 1782 N N . LEU A 1 213 ? -5.254 -5.285 17.940 1.00 84.75 213 LEU A N 1
ATOM 1783 C CA . LEU A 1 213 ? -6.520 -4.870 17.320 1.00 84.75 213 LEU A CA 1
ATOM 1784 C C . LEU A 1 213 ? -7.335 -6.034 16.728 1.00 84.75 213 LEU A C 1
ATOM 1786 O O . LEU A 1 213 ? -8.563 -5.953 16.647 1.00 84.75 213 LE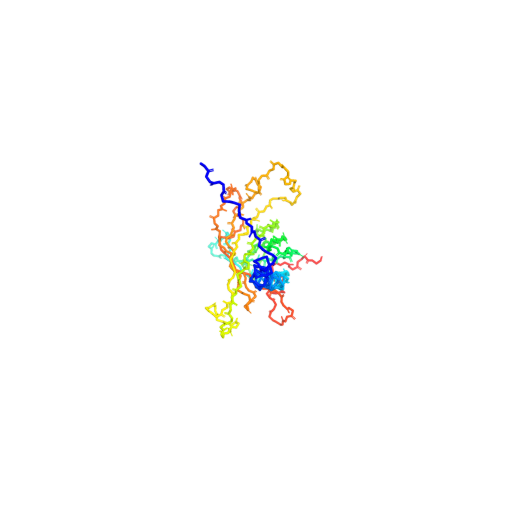U A O 1
ATOM 1790 N N . PHE A 1 214 ? -6.694 -7.158 16.398 1.00 82.06 214 PHE A N 1
ATOM 1791 C CA . PHE A 1 214 ? -7.325 -8.328 15.774 1.00 82.06 214 PHE A CA 1
ATOM 1792 C C . PHE A 1 214 ? -7.218 -9.635 16.608 1.00 82.06 214 PHE A C 1
ATOM 1794 O O . PHE A 1 214 ? -7.139 -10.712 16.015 1.00 82.06 214 PHE A O 1
ATOM 1801 N N . PRO A 1 215 ? -7.259 -9.623 17.962 1.00 66.94 215 PRO A N 1
ATOM 1802 C CA . PRO A 1 215 ? -6.889 -10.785 18.787 1.00 66.94 215 PRO A CA 1
ATOM 1803 C C . PRO A 1 215 ? -7.795 -12.024 18.642 1.00 66.94 215 PRO A C 1
ATOM 1805 O O . PRO A 1 215 ? -7.396 -13.108 19.053 1.00 66.94 215 PRO A O 1
ATOM 1808 N N . ASN A 1 216 ? -8.987 -11.881 18.048 1.00 60.56 216 ASN A N 1
ATOM 1809 C CA . ASN A 1 216 ? -9.978 -12.956 17.885 1.00 60.56 216 ASN A CA 1
ATOM 1810 C C . ASN A 1 216 ? -10.107 -13.482 16.439 1.00 60.56 216 ASN A C 1
ATOM 1812 O O . ASN A 1 216 ? -11.036 -14.232 16.153 1.00 60.56 216 ASN A O 1
ATOM 1816 N N . LEU A 1 217 ? -9.226 -13.069 15.522 1.00 51.19 217 LEU A N 1
ATOM 1817 C CA . LEU A 1 217 ? -9.169 -13.583 14.148 1.00 51.19 217 LEU A CA 1
ATOM 1818 C C . LEU A 1 217 ? -8.054 -14.635 14.063 1.00 51.19 217 LEU A C 1
ATOM 1820 O O . LEU A 1 217 ? -6.922 -14.339 13.661 1.00 51.19 217 LEU A O 1
ATOM 1824 N N . SER A 1 218 ? -8.369 -15.844 14.530 1.00 37.66 218 SER A N 1
ATOM 1825 C CA . SER A 1 218 ? -7.538 -17.048 14.417 1.00 37.66 218 SER A CA 1
ATOM 1826 C C . SER A 1 218 ? -8.169 -18.092 13.506 1.00 37.66 218 SER A C 1
ATOM 1828 O O . SER A 1 218 ? -9.404 -18.279 13.562 1.00 37.66 218 SER A O 1
#

Radius of gyration: 25.1 Å; chains: 1; bounding box: 47×31×104 Å